Protein AF-0000000074205894 (afdb_homodimer)

Radius of gyration: 20.18 Å; Cα contacts (8 Å, |Δi|>4): 505; chains: 2; bounding box: 44×56×56 Å

Organism: NCBI:txid88382

InterPro domains:
  IPR000835 MarR-type HTH domain [PF12802] (46-106)
  IPR000835 MarR-type HTH domain [PS50995] (19-155)
  IPR000835 MarR-type HTH domain [SM00347] (40-143)
  IPR036388 Winged helix-like DNA-binding domain superfamily [G3DSA:1.10.10.10] (14-162)
  IPR036390 Winged helix DNA-binding domain superfamily [SSF46785] (14-157)
  IPR039422 Transcription regulators MarR/SlyA-like [PTHR33164] (22-157)

pLDDT: mean 95.86, std 5.68, range [46.62, 98.88]

Structure (mmCIF, N/CA/C/O backbone):
data_AF-0000000074205894-model_v1
#
loop_
_entity.id
_entity.type
_entity.pdbx_description
1 polymer 'DNA-binding MarR family transcriptional regulator'
#
loop_
_atom_site.group_PDB
_atom_site.id
_atom_site.type_symbol
_atom_site.label_atom_id
_atom_site.label_alt_id
_atom_site.label_comp_id
_atom_site.label_asym_id
_atom_site.label_entity_id
_atom_site.label_seq_id
_atom_site.pdbx_PDB_ins_code
_atom_site.Cartn_x
_atom_site.Cartn_y
_atom_site.Cartn_z
_atom_site.occupancy
_atom_site.B_iso_or_equiv
_atom_site.auth_seq_id
_atom_site.auth_comp_id
_atom_site.auth_asym_id
_atom_site.auth_atom_id
_atom_site.pdbx_PDB_model_num
ATOM 1 N N . MET A 1 1 ? -9.82 28.547 -8.195 1 47.28 1 MET A N 1
ATOM 2 C CA . MET A 1 1 ? -9.414 28.25 -6.824 1 47.28 1 MET A CA 1
ATOM 3 C C . MET A 1 1 ? -9.125 26.766 -6.652 1 47.28 1 MET A C 1
ATOM 5 O O . MET A 1 1 ? -9.766 25.922 -7.293 1 47.28 1 MET A O 1
ATOM 9 N N . GLY A 1 2 ? -7.914 26.359 -6.027 1 65.5 2 GLY A N 1
ATOM 10 C CA . GLY A 1 2 ? -7.57 24.953 -5.945 1 65.5 2 GLY A CA 1
ATOM 11 C C . GLY A 1 2 ? -8.625 24.125 -5.23 1 65.5 2 GLY A C 1
ATOM 12 O O . GLY A 1 2 ? -9.43 24.656 -4.465 1 65.5 2 GLY A O 1
ATOM 13 N N . ARG A 1 3 ? -8.945 22.984 -5.684 1 76.19 3 ARG A N 1
ATOM 14 C CA . ARG A 1 3 ? -9.961 22.109 -5.109 1 76.19 3 ARG A CA 1
ATOM 15 C C . ARG A 1 3 ? -9.773 21.953 -3.604 1 76.19 3 ARG A C 1
ATOM 17 O O . ARG A 1 3 ? -10.742 21.781 -2.867 1 76.19 3 ARG A O 1
ATOM 24 N N . TYR A 1 4 ? -8.492 22.156 -3.129 1 89.25 4 TYR A N 1
ATOM 25 C CA . TYR A 1 4 ? -8.195 21.938 -1.719 1 89.25 4 TYR A CA 1
ATOM 26 C C . TYR A 1 4 ? -7.48 23.141 -1.114 1 89.25 4 TYR A C 1
ATOM 28 O O . TYR A 1 4 ? -6.707 23.812 -1.795 1 89.25 4 TYR A O 1
ATOM 36 N N . ASP A 1 5 ? -7.844 23.438 0.146 1 88.06 5 ASP A N 1
ATOM 37 C CA . ASP A 1 5 ? -7.055 24.359 0.963 1 88.06 5 ASP A CA 1
ATOM 38 C C . ASP A 1 5 ? -5.953 23.609 1.714 1 88.06 5 ASP A C 1
ATOM 40 O O . ASP A 1 5 ? -6.203 23.031 2.773 1 88.06 5 ASP A O 1
ATOM 44 N N . VAL A 1 6 ? -4.754 23.609 1.178 1 92.56 6 VAL A N 1
ATOM 45 C CA . VAL A 1 6 ? -3.643 22.844 1.72 1 92.56 6 VAL A CA 1
ATOM 46 C C . VAL A 1 6 ? -2.863 23.688 2.721 1 92.56 6 VAL A C 1
ATOM 48 O O . VAL A 1 6 ? -2.334 24.75 2.371 1 92.56 6 VAL A O 1
ATOM 51 N N . PRO A 1 7 ? -2.828 23.25 3.945 1 91.38 7 PRO A N 1
ATOM 52 C CA . PRO A 1 7 ? -1.996 24 4.902 1 91.38 7 PRO A CA 1
ATOM 53 C C . PRO A 1 7 ? -0.528 24.047 4.484 1 91.38 7 PRO A C 1
ATOM 55 O O . PRO A 1 7 ? -0.009 23.094 3.908 1 91.38 7 PRO A O 1
ATOM 58 N N . PRO A 1 8 ? 0.134 25.141 4.797 1 89.81 8 PRO A N 1
ATOM 59 C CA . PRO A 1 8 ? 1.527 25.312 4.375 1 89.81 8 PRO A CA 1
ATOM 60 C C . PRO A 1 8 ? 2.445 24.219 4.93 1 89.81 8 PRO A C 1
ATOM 62 O O . PRO A 1 8 ? 3.461 23.891 4.312 1 89.81 8 PRO A O 1
ATOM 65 N N . GLU A 1 9 ? 2.082 23.656 6.035 1 90.94 9 GLU A N 1
ATOM 66 C CA . GLU A 1 9 ? 2.963 22.672 6.66 1 90.94 9 GLU A CA 1
ATOM 67 C C . GLU A 1 9 ? 2.783 21.297 6.035 1 90.94 9 GLU A C 1
ATOM 69 O O . GLU A 1 9 ? 3.6 20.391 6.254 1 90.94 9 GLU A O 1
ATOM 74 N N . SER A 1 10 ? 1.655 21.125 5.328 1 94.06 10 SER A N 1
ATOM 75 C CA . SER A 1 10 ? 1.413 19.844 4.656 1 94.06 10 SER A CA 1
ATOM 76 C C . SER A 1 10 ? 2.404 19.625 3.518 1 94.06 10 SER A C 1
ATOM 78 O O . SER A 1 10 ? 2.73 20.562 2.781 1 94.06 10 SER A O 1
ATOM 80 N N . PRO A 1 11 ? 2.902 18.406 3.377 1 95.88 11 PRO A N 1
ATOM 81 C CA . PRO A 1 11 ? 3.775 18.141 2.23 1 95.88 11 PRO A CA 1
ATOM 82 C C . PRO A 1 11 ? 3.082 18.375 0.892 1 95.88 11 PRO A C 1
ATOM 84 O O . PRO A 1 11 ? 3.748 18.531 -0.135 1 95.88 11 PRO A O 1
ATOM 87 N N . PHE A 1 12 ? 1.814 18.391 0.873 1 96.44 12 PHE A N 1
ATOM 88 C CA . PHE A 1 12 ? 1.052 18.625 -0.348 1 96.44 12 PHE A CA 1
ATOM 89 C C . PHE A 1 12 ? 1.251 20.047 -0.846 1 96.44 12 PHE A C 1
ATOM 91 O O . PHE A 1 12 ? 0.941 20.359 -1.999 1 96.44 12 PHE A O 1
ATOM 98 N N . ALA A 1 13 ? 1.737 20.922 0.007 1 95.62 13 ALA A N 1
ATOM 99 C CA . ALA A 1 13 ? 1.941 22.328 -0.347 1 95.62 13 ALA A CA 1
ATOM 100 C C . ALA A 1 13 ? 3.033 22.469 -1.404 1 95.62 13 ALA A C 1
ATOM 102 O O . ALA A 1 13 ? 3.148 23.516 -2.045 1 95.62 13 ALA A O 1
ATOM 103 N N . PHE A 1 14 ? 3.85 21.406 -1.615 1 96.75 14 PHE A N 1
ATOM 104 C CA . PHE A 1 14 ? 4.934 21.422 -2.592 1 96.75 14 PHE A CA 1
ATOM 105 C C . PHE A 1 14 ? 4.414 21.094 -3.984 1 96.75 14 PHE A C 1
ATOM 107 O O . PHE A 1 14 ? 5.172 21.109 -4.957 1 96.75 14 PHE A O 1
ATOM 114 N N . LEU A 1 15 ? 3.174 20.766 -4.125 1 97.25 15 LEU A N 1
ATOM 115 C CA . LEU A 1 15 ? 2.574 20.312 -5.375 1 97.25 15 LEU A CA 1
ATOM 116 C C . LEU A 1 15 ? 1.604 21.344 -5.922 1 97.25 15 LEU A C 1
ATOM 118 O O . LEU A 1 15 ? 1.054 22.156 -5.16 1 97.25 15 LEU A O 1
ATOM 122 N N . ASP A 1 16 ? 1.432 21.359 -7.266 1 96.25 16 ASP A N 1
ATOM 123 C CA . ASP A 1 16 ? 0.39 22.219 -7.816 1 96.25 16 ASP A CA 1
ATOM 124 C C . ASP A 1 16 ? -0.993 21.594 -7.629 1 96.25 16 ASP A C 1
ATOM 126 O O . ASP A 1 16 ? -1.111 20.469 -7.156 1 96.25 16 ASP A O 1
ATOM 130 N N . ASP A 1 17 ? -2.062 22.266 -7.969 1 96.31 17 ASP A N 1
ATOM 131 C CA . ASP A 1 17 ? -3.432 21.891 -7.641 1 96.31 17 ASP A CA 1
ATOM 132 C C . ASP A 1 17 ? -3.787 20.531 -8.25 1 96.31 17 ASP A C 1
ATOM 134 O O . ASP A 1 17 ? -4.359 19.672 -7.578 1 96.31 17 ASP A O 1
ATOM 138 N N . ASP A 1 18 ? -3.463 20.344 -9.531 1 97 18 ASP A N 1
ATOM 139 C CA . ASP A 1 18 ? -3.77 19.078 -10.195 1 97 18 ASP A CA 1
ATOM 140 C C . ASP A 1 18 ? -2.965 17.922 -9.594 1 97 18 ASP A C 1
ATOM 142 O O . ASP A 1 18 ? -3.475 16.812 -9.453 1 97 18 ASP A O 1
ATOM 146 N N . GLN A 1 19 ? -1.733 18.25 -9.227 1 97.81 19 GLN A N 1
ATOM 147 C CA . GLN A 1 19 ? -0.878 17.25 -8.617 1 97.81 19 GLN A CA 1
ATOM 148 C C . GLN A 1 19 ? -1.382 16.859 -7.227 1 97.81 19 GLN A C 1
ATOM 150 O O . GLN A 1 19 ? -1.358 15.695 -6.852 1 97.81 19 GLN A O 1
ATOM 155 N N . VAL A 1 20 ? -1.836 17.828 -6.465 1 97.31 20 VAL A N 1
ATOM 156 C CA . VAL A 1 20 ? -2.424 17.547 -5.156 1 97.31 20 VAL A CA 1
ATOM 157 C C . VAL A 1 20 ? -3.621 16.609 -5.312 1 97.31 20 VAL A C 1
ATOM 159 O O . VAL A 1 20 ? -3.715 15.594 -4.629 1 97.31 20 VAL A O 1
ATOM 162 N N . ARG A 1 21 ? -4.465 16.969 -6.223 1 97.31 21 ARG A N 1
ATOM 163 C CA . ARG A 1 21 ? -5.68 16.188 -6.414 1 97.31 21 ARG A CA 1
ATOM 164 C C . ARG A 1 21 ? -5.352 14.75 -6.805 1 97.31 21 ARG A C 1
ATOM 166 O O . ARG A 1 21 ? -5.914 13.805 -6.246 1 97.31 21 ARG A O 1
ATOM 173 N N . ALA A 1 22 ? -4.441 14.547 -7.707 1 97.81 22 ALA A N 1
ATOM 174 C CA . ALA A 1 22 ? -4.086 13.219 -8.211 1 97.81 22 ALA A CA 1
ATOM 175 C C . ALA A 1 22 ? -3.381 12.398 -7.133 1 97.81 22 ALA A C 1
ATOM 177 O O . ALA A 1 22 ? -3.746 11.25 -6.883 1 97.81 22 ALA A O 1
ATOM 178 N N . TRP A 1 23 ? -2.369 13.008 -6.527 1 98.31 23 TRP A N 1
ATOM 179 C CA . TRP A 1 23 ? -1.579 12.289 -5.527 1 98.31 23 TRP A CA 1
ATOM 180 C C . TRP A 1 23 ? -2.422 11.961 -4.301 1 98.31 23 TRP A C 1
ATOM 182 O O . TRP A 1 23 ? -2.338 10.852 -3.762 1 98.31 23 TRP A O 1
ATOM 192 N N . TYR A 1 24 ? -3.234 12.906 -3.875 1 97.56 24 TYR A N 1
ATOM 193 C CA . TYR A 1 24 ? -4.094 12.688 -2.717 1 97.56 24 TYR A CA 1
ATOM 194 C C . TYR A 1 24 ? -5.117 11.594 -2.998 1 97.56 24 TYR A C 1
ATOM 196 O O . TYR A 1 24 ? -5.328 10.703 -2.166 1 97.56 24 TYR A O 1
ATOM 204 N N . ALA A 1 25 ? -5.758 11.633 -4.156 1 97.69 25 ALA A N 1
ATOM 205 C CA . ALA A 1 25 ? -6.723 10.602 -4.531 1 97.69 25 ALA A CA 1
ATOM 206 C C . ALA A 1 25 ? -6.059 9.227 -4.59 1 97.69 25 ALA A C 1
ATOM 208 O O . ALA A 1 25 ? -6.617 8.242 -4.102 1 97.69 25 ALA A O 1
ATOM 209 N N . PHE A 1 26 ? -4.883 9.172 -5.176 1 98.44 26 PHE A N 1
ATOM 210 C CA . PHE A 1 26 ? -4.148 7.914 -5.246 1 98.44 26 PHE A CA 1
ATOM 211 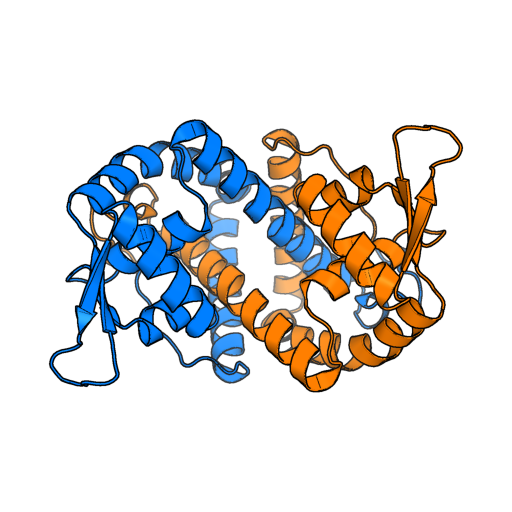C C . PHE A 1 26 ? -3.842 7.387 -3.848 1 98.44 26 PHE A C 1
ATOM 213 O O . PHE A 1 26 ? -4.051 6.207 -3.564 1 98.44 26 PHE A O 1
ATOM 220 N N . MET A 1 27 ? -3.336 8.227 -2.971 1 97.81 27 MET A N 1
ATOM 221 C CA . MET A 1 27 ? -2.92 7.809 -1.635 1 97.81 27 MET A CA 1
ATOM 222 C C . MET A 1 27 ? -4.117 7.34 -0.813 1 97.81 27 MET A C 1
ATOM 224 O O . MET A 1 27 ? -4.02 6.371 -0.06 1 97.81 27 MET A O 1
ATOM 228 N N . LYS A 1 28 ? -5.242 8.062 -0.951 1 97.38 28 LYS A N 1
ATOM 229 C CA . LYS A 1 28 ? -6.453 7.625 -0.263 1 97.38 28 LYS A CA 1
ATOM 230 C C . LYS A 1 28 ? -6.832 6.203 -0.67 1 97.38 28 LYS A C 1
ATOM 232 O O . LYS A 1 28 ? -7.086 5.355 0.186 1 97.38 28 LYS A O 1
ATOM 237 N N . VAL A 1 29 ? -6.855 5.91 -1.942 1 98.31 29 VAL A N 1
ATOM 238 C CA . VAL A 1 29 ? -7.18 4.574 -2.441 1 98.31 29 VAL A CA 1
ATOM 239 C C . VAL A 1 29 ? -6.105 3.584 -2.004 1 98.31 29 VAL A C 1
ATOM 241 O O . VAL A 1 29 ? -6.414 2.49 -1.527 1 98.31 29 VAL A O 1
ATOM 244 N N . HIS A 1 30 ? -4.84 3.992 -2.205 1 97.75 30 HIS A N 1
ATOM 245 C CA . HIS A 1 30 ? -3.686 3.166 -1.876 1 97.75 30 HIS A CA 1
ATOM 246 C C . HIS A 1 30 ? -3.756 2.668 -0.436 1 97.75 30 HIS A C 1
ATOM 248 O O . HIS A 1 30 ? -3.605 1.472 -0.179 1 97.75 30 HIS A O 1
ATOM 254 N N . LEU A 1 31 ? -4.047 3.477 0.507 1 97.56 31 LEU A N 1
ATOM 255 C CA . LEU A 1 31 ? -4.07 3.15 1.928 1 97.56 31 LEU A CA 1
ATOM 256 C C . LEU A 1 31 ? -5.324 2.361 2.283 1 97.56 31 LEU A C 1
ATOM 258 O O . LEU A 1 31 ? -5.238 1.289 2.889 1 97.56 31 LEU A O 1
ATOM 262 N N . ARG A 1 32 ? -6.441 2.809 1.875 1 97.94 32 ARG A N 1
ATOM 263 C CA . ARG A 1 32 ? -7.695 2.172 2.266 1 97.94 32 ARG A CA 1
ATOM 264 C C . ARG A 1 32 ? -7.852 0.813 1.593 1 97.94 32 ARG A C 1
ATOM 266 O O . ARG A 1 32 ? -8.398 -0.12 2.186 1 97.94 32 ARG A O 1
ATOM 273 N N . LEU A 1 33 ? -7.48 0.703 0.32 1 98.56 33 LEU A N 1
ATOM 274 C CA . LEU A 1 33 ? -7.629 -0.54 -0.429 1 98.56 33 LEU A CA 1
ATOM 275 C C . LEU A 1 33 ? -6.879 -1.68 0.255 1 98.56 33 LEU A C 1
ATOM 277 O O . LEU A 1 33 ? -7.395 -2.797 0.35 1 98.56 33 LEU A O 1
ATOM 281 N N . ARG A 1 34 ? -5.652 -1.433 0.689 1 98 34 ARG A N 1
ATOM 282 C CA . ARG A 1 34 ? -4.879 -2.465 1.373 1 98 34 ARG A CA 1
ATOM 283 C C . ARG A 1 34 ? -5.609 -2.957 2.619 1 98 34 ARG A C 1
ATOM 285 O O . ARG A 1 34 ? -5.656 -4.16 2.883 1 98 34 ARG A O 1
ATOM 292 N N . TYR A 1 35 ? -6.105 -2.035 3.375 1 98.38 35 TYR A N 1
ATOM 293 C CA . TYR A 1 35 ? -6.855 -2.383 4.578 1 98.38 35 TYR A CA 1
ATOM 294 C C . TYR A 1 35 ? -8.047 -3.266 4.242 1 98.38 35 TYR A C 1
ATOM 296 O O . TYR A 1 35 ? -8.242 -4.324 4.848 1 98.38 35 TYR A O 1
ATOM 304 N N . GLU A 1 36 ? -8.859 -2.82 3.301 1 98.69 36 GLU A N 1
ATOM 305 C CA . GLU A 1 36 ? -10.102 -3.51 2.973 1 98.69 36 GLU A CA 1
ATOM 306 C C . GLU A 1 36 ? -9.828 -4.879 2.357 1 98.69 36 GLU A C 1
ATOM 308 O O . GLU A 1 36 ? -10.562 -5.84 2.619 1 98.69 36 GLU A O 1
ATOM 313 N N . MET A 1 37 ? -8.805 -4.988 1.523 1 98.62 37 MET A N 1
ATOM 314 C CA . MET A 1 37 ? -8.422 -6.281 0.967 1 98.62 37 MET A CA 1
ATOM 315 C C . MET A 1 37 ? -7.996 -7.246 2.07 1 98.62 37 MET A C 1
ATOM 317 O O . MET A 1 37 ? -8.406 -8.406 2.076 1 98.62 37 MET A O 1
ATOM 321 N N . ASN A 1 38 ? -7.148 -6.742 2.977 1 98.56 38 ASN A N 1
ATOM 322 C CA . ASN A 1 38 ? -6.715 -7.59 4.082 1 98.56 38 ASN A CA 1
ATOM 323 C C . ASN A 1 38 ? -7.898 -8.055 4.926 1 98.56 38 ASN A C 1
ATOM 325 O O . ASN A 1 38 ? -7.977 -9.234 5.293 1 98.56 38 ASN A O 1
ATOM 329 N N . HIS A 1 39 ? -8.75 -7.148 5.242 1 98.06 39 HIS A N 1
ATOM 330 C CA . HIS A 1 39 ? -9.938 -7.469 6.035 1 98.06 39 HIS A CA 1
ATOM 331 C C . HIS A 1 39 ? -10.781 -8.539 5.352 1 98.06 39 HIS A C 1
ATOM 333 O O . HIS A 1 39 ? -11.211 -9.5 5.996 1 98.06 39 HIS A O 1
ATOM 339 N N . GLN A 1 40 ? -11.055 -8.383 4.09 1 98.44 40 GLN A N 1
ATOM 340 C CA . GLN A 1 40 ? -11.867 -9.328 3.318 1 98.44 40 GLN A CA 1
ATOM 341 C C . GLN A 1 40 ? -11.219 -10.711 3.289 1 98.44 40 GLN A C 1
ATOM 343 O O . GLN A 1 40 ? -11.898 -11.719 3.479 1 98.44 40 GLN A O 1
ATOM 348 N N . LEU A 1 41 ? -9.906 -10.82 3.023 1 98.62 41 LEU A N 1
ATOM 349 C CA . LEU A 1 41 ? -9.188 -12.094 2.934 1 98.62 41 LEU A CA 1
ATOM 350 C C . LEU A 1 41 ? -9.195 -12.812 4.277 1 98.62 41 LEU A C 1
ATOM 352 O O . LEU A 1 41 ? -9.391 -14.031 4.332 1 98.62 41 LEU A O 1
ATOM 356 N N . GLN A 1 42 ? -8.984 -12.023 5.328 1 97.81 42 GLN A N 1
ATOM 357 C CA . GLN A 1 42 ? -9.008 -12.625 6.66 1 97.81 42 GLN A CA 1
ATOM 358 C C . GLN A 1 42 ? -10.391 -13.164 7.004 1 97.81 42 GLN A C 1
ATOM 360 O O . GLN A 1 42 ? -10.523 -14.281 7.512 1 97.81 42 GLN A O 1
ATOM 365 N N . ALA A 1 43 ? -11.391 -12.414 6.695 1 97.19 43 ALA A N 1
ATOM 366 C CA . ALA A 1 43 ? -12.766 -12.773 7.031 1 97.19 43 ALA A CA 1
ATOM 367 C C . ALA A 1 43 ? -13.227 -13.984 6.223 1 97.19 43 ALA A C 1
ATOM 369 O O . ALA A 1 43 ? -13.867 -14.891 6.754 1 97.19 43 ALA A O 1
ATOM 370 N N . ASP A 1 44 ? -12.836 -14.07 4.984 1 96.94 44 ASP A N 1
ATOM 371 C CA . ASP A 1 44 ? -13.438 -15.031 4.062 1 96.94 44 ASP A CA 1
ATOM 372 C C . ASP A 1 44 ? -12.578 -16.281 3.93 1 96.94 44 ASP A C 1
ATOM 374 O O . ASP A 1 44 ? -13.086 -17.359 3.607 1 96.94 44 ASP A O 1
ATOM 378 N N . ALA A 1 45 ? -11.219 -16.156 4.168 1 97.31 45 ALA A N 1
ATOM 379 C CA . ALA A 1 45 ? -10.352 -17.281 3.838 1 97.31 45 ALA A CA 1
ATOM 380 C C . ALA A 1 45 ? -9.289 -17.5 4.914 1 97.31 45 ALA A C 1
ATOM 382 O O . ALA A 1 45 ? -8.43 -18.375 4.781 1 97.31 45 ALA A O 1
ATOM 383 N N . ASP A 1 46 ? -9.32 -16.688 5.945 1 96.94 46 ASP A N 1
ATOM 384 C CA . ASP A 1 46 ? -8.375 -16.766 7.059 1 96.94 46 ASP A CA 1
ATOM 385 C C . ASP A 1 46 ? -6.934 -16.719 6.559 1 96.94 46 ASP A C 1
ATOM 387 O O . ASP A 1 46 ? -6.117 -17.562 6.934 1 96.94 46 ASP A O 1
ATOM 391 N N . VAL A 1 47 ? -6.59 -15.805 5.66 1 98.12 47 VAL A N 1
ATOM 392 C CA . VAL A 1 47 ? -5.246 -15.555 5.156 1 98.12 47 VAL A CA 1
ATOM 393 C C . VAL A 1 47 ? -4.977 -14.055 5.129 1 98.12 47 VAL A C 1
ATOM 395 O O . VAL A 1 47 ? -5.871 -13.266 4.816 1 98.12 47 VAL A O 1
ATOM 398 N N . SER A 1 48 ? -3.809 -13.625 5.512 1 98.19 48 SER A N 1
ATOM 399 C CA . SER A 1 48 ? -3.441 -12.219 5.441 1 98.19 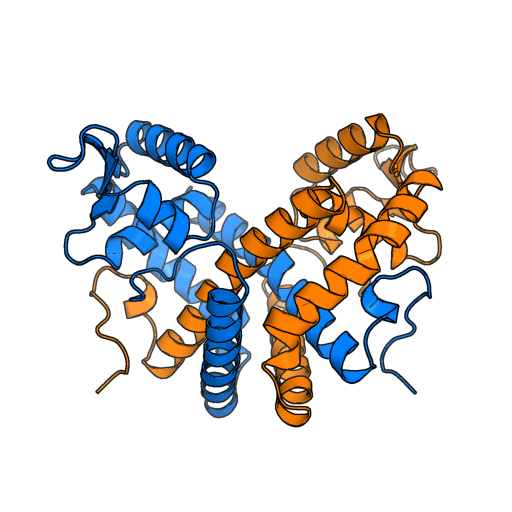48 SER A CA 1
ATOM 400 C C . SER A 1 48 ? -3.16 -11.789 4.004 1 98.19 48 SER A C 1
ATOM 402 O O . SER A 1 48 ? -2.783 -12.617 3.17 1 98.19 48 SER A O 1
ATOM 404 N N . LEU A 1 49 ? -3.346 -10.555 3.764 1 98.31 49 LEU A N 1
ATOM 405 C CA . LEU A 1 49 ? -3.002 -10.016 2.451 1 98.31 49 LEU A CA 1
ATOM 406 C C . LEU A 1 49 ? -1.528 -10.25 2.137 1 98.31 49 LEU A C 1
ATOM 408 O O . LEU A 1 49 ? -1.174 -10.547 0.993 1 98.31 49 LEU A O 1
ATOM 412 N N . ALA A 1 50 ? -0.647 -10.102 3.121 1 98.06 50 ALA A N 1
ATOM 413 C CA . ALA A 1 50 ? 0.786 -10.305 2.93 1 98.06 50 ALA A CA 1
ATOM 414 C C . ALA A 1 50 ? 1.081 -11.727 2.477 1 98.06 50 ALA A C 1
ATOM 416 O O . ALA A 1 50 ? 1.867 -11.945 1.551 1 98.06 50 ALA A O 1
ATOM 417 N N . ASP A 1 51 ? 0.487 -12.695 3.143 1 98.5 51 ASP A N 1
ATOM 418 C CA . ASP A 1 51 ? 0.675 -14.086 2.748 1 98.5 51 ASP A CA 1
ATOM 419 C C . ASP A 1 51 ? 0.069 -14.359 1.373 1 98.5 51 ASP A C 1
ATOM 421 O O . ASP A 1 51 ? 0.657 -15.07 0.558 1 98.5 51 ASP A O 1
ATOM 425 N N . TYR A 1 52 ? -1.104 -13.812 1.151 1 98.44 52 TYR A N 1
ATOM 426 C CA . TYR A 1 52 ? -1.762 -13.953 -0.142 1 98.44 52 TYR A CA 1
ATOM 427 C C . TYR A 1 52 ? -0.879 -13.422 -1.265 1 98.44 52 TYR A C 1
ATOM 429 O O . TYR A 1 52 ? -0.743 -14.062 -2.311 1 98.44 52 TYR A O 1
ATOM 437 N N . ASP A 1 53 ? -0.261 -12.219 -1.086 1 97.94 53 ASP A N 1
ATOM 438 C CA . ASP A 1 53 ? 0.627 -11.625 -2.082 1 97.94 53 ASP A CA 1
ATOM 439 C C . ASP A 1 53 ? 1.762 -12.586 -2.441 1 97.94 53 ASP A C 1
ATOM 441 O O . ASP A 1 53 ? 2.156 -12.68 -3.605 1 97.94 53 ASP A O 1
ATOM 445 N N . VAL A 1 54 ? 2.291 -13.273 -1.484 1 98.25 54 VAL A N 1
ATOM 446 C CA . VAL A 1 54 ? 3.365 -14.234 -1.703 1 98.25 54 VAL A CA 1
ATOM 447 C C . VAL A 1 54 ? 2.857 -15.391 -2.564 1 98.25 54 VAL A C 1
ATOM 449 O O . VAL A 1 54 ? 3.498 -15.766 -3.549 1 98.25 54 VAL A O 1
ATOM 452 N N . LEU A 1 55 ? 1.713 -15.969 -2.189 1 98.19 55 LEU A N 1
ATOM 453 C CA . LEU A 1 55 ? 1.153 -17.094 -2.922 1 98.19 55 LEU A CA 1
ATOM 454 C C . LEU A 1 55 ? 0.872 -16.719 -4.371 1 98.19 55 LEU A C 1
ATOM 456 O O . LEU A 1 55 ? 1.19 -17.484 -5.289 1 98.19 55 LEU A O 1
ATOM 460 N N . VAL A 1 56 ? 0.312 -15.562 -4.582 1 97.25 56 VAL A N 1
ATOM 461 C CA . VAL A 1 56 ? -0.003 -15.086 -5.926 1 97.25 56 VAL A CA 1
ATOM 462 C C . VAL A 1 56 ? 1.283 -14.938 -6.734 1 97.25 56 VAL A C 1
ATOM 464 O O . VAL A 1 56 ? 1.344 -15.352 -7.895 1 97.25 56 VAL A O 1
ATOM 467 N N . ALA A 1 57 ? 2.285 -14.32 -6.129 1 96.69 57 ALA A N 1
ATOM 468 C CA . ALA A 1 57 ? 3.561 -14.141 -6.816 1 96.69 57 ALA A CA 1
ATOM 469 C C . ALA A 1 57 ? 4.121 -15.484 -7.281 1 96.69 57 ALA A C 1
ATOM 471 O O . ALA A 1 57 ? 4.629 -15.594 -8.398 1 96.69 57 ALA A O 1
ATOM 472 N N . LEU A 1 58 ? 4.004 -16.469 -6.469 1 97.19 58 LEU A N 1
ATOM 473 C CA . LEU A 1 58 ? 4.574 -17.781 -6.777 1 97.19 58 LEU A CA 1
ATOM 474 C C . LEU A 1 58 ? 3.812 -18.453 -7.918 1 97.19 58 LEU A C 1
ATOM 476 O O . LEU A 1 58 ? 4.395 -19.203 -8.703 1 97.19 58 LEU A O 1
ATOM 480 N N . THR A 1 59 ? 2.52 -18.203 -8.039 1 94.25 59 THR A N 1
ATOM 481 C CA . THR A 1 59 ? 1.744 -18.781 -9.133 1 94.25 59 THR A CA 1
ATOM 482 C C . THR A 1 59 ? 2.189 -18.203 -10.477 1 94.25 59 THR A C 1
ATOM 484 O O . THR A 1 59 ? 1.923 -18.781 -11.523 1 94.25 59 THR A O 1
ATOM 487 N N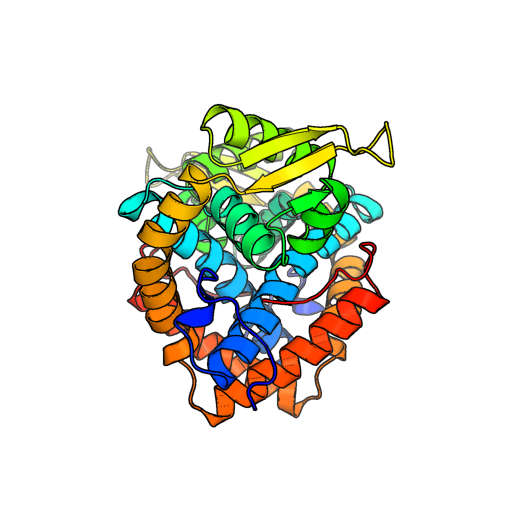 . SER A 1 60 ? 2.736 -17.047 -10.445 1 86.69 60 SER A N 1
ATOM 488 C CA . SER A 1 60 ? 3.115 -16.344 -11.672 1 86.69 60 SER A CA 1
ATOM 489 C C . SER A 1 60 ? 4.379 -16.953 -12.273 1 86.69 60 SER A C 1
ATOM 491 O O . SER A 1 60 ? 4.699 -16.703 -13.438 1 86.69 60 SER A O 1
ATOM 493 N N . ASP A 1 61 ? 5.07 -17.641 -11.414 1 86.56 61 ASP A N 1
ATOM 494 C CA . ASP A 1 61 ? 6.25 -18.328 -11.914 1 86.56 61 ASP A CA 1
ATOM 495 C C . ASP A 1 61 ? 5.887 -19.703 -12.461 1 86.56 61 ASP A C 1
ATOM 497 O O . ASP A 1 61 ? 5.043 -20.406 -11.883 1 86.56 61 ASP A O 1
ATOM 501 N N . GLN A 1 62 ? 6.445 -20.078 -13.539 1 79.81 62 GLN A N 1
ATOM 502 C CA . GLN A 1 62 ? 6.109 -21.328 -14.219 1 79.81 62 GLN A CA 1
ATOM 503 C C . GLN A 1 62 ? 6.254 -22.516 -13.289 1 79.81 62 GLN A C 1
ATOM 505 O O . GLN A 1 62 ? 5.453 -23.453 -13.344 1 79.81 62 GLN A O 1
ATOM 510 N N . ASP A 1 63 ? 7.16 -22.609 -12.406 1 86.81 63 ASP A N 1
ATOM 511 C CA . ASP A 1 63 ? 7.398 -23.766 -11.531 1 86.81 63 ASP A CA 1
ATOM 512 C C . ASP A 1 63 ? 6.887 -23.484 -10.117 1 86.81 63 ASP A C 1
ATOM 514 O O . ASP A 1 63 ? 7.121 -24.281 -9.203 1 86.81 63 ASP A O 1
ATOM 518 N N . GLY A 1 64 ? 6.191 -22.359 -9.953 1 94 64 GLY A N 1
ATOM 519 C CA . GLY A 1 64 ? 5.73 -22 -8.625 1 94 64 GLY A CA 1
ATOM 520 C C . GLY A 1 64 ? 6.859 -21.828 -7.625 1 94 64 GLY A C 1
ATOM 521 O O . GLY A 1 64 ? 6.695 -22.109 -6.438 1 94 64 GLY A O 1
ATOM 522 N N . ARG A 1 65 ? 8 -21.438 -8.102 1 95.88 65 ARG A N 1
ATOM 523 C CA . ARG A 1 65 ? 9.203 -21.359 -7.281 1 95.88 65 ARG A CA 1
ATOM 524 C C . ARG A 1 65 ? 9.953 -20.062 -7.531 1 95.88 65 ARG A C 1
ATOM 526 O O . ARG A 1 65 ? 10.078 -19.625 -8.68 1 95.88 65 ARG A O 1
ATOM 533 N N . MET A 1 66 ? 10.391 -19.375 -6.477 1 96.5 66 MET A N 1
ATOM 534 C CA . MET A 1 66 ? 11.242 -18.203 -6.531 1 96.5 66 MET A CA 1
ATOM 535 C C . MET A 1 66 ? 12.258 -18.203 -5.391 1 96.5 66 MET A C 1
ATOM 537 O O . MET A 1 66 ? 11.984 -18.75 -4.32 1 96.5 66 MET A O 1
ATOM 541 N N . THR A 1 67 ? 13.43 -17.594 -5.672 1 96.81 67 THR A N 1
ATOM 542 C CA . THR A 1 67 ? 14.305 -17.328 -4.535 1 96.81 67 THR A CA 1
ATOM 543 C C . THR A 1 67 ? 13.68 -16.312 -3.592 1 96.81 67 THR A C 1
ATOM 545 O O . THR A 1 67 ? 12.812 -15.531 -3.998 1 96.81 67 THR A O 1
ATOM 548 N N . VAL A 1 68 ? 14.109 -16.328 -2.332 1 98.06 68 VAL A N 1
ATOM 549 C CA . VAL A 1 68 ? 13.648 -15.336 -1.369 1 98.06 68 VAL A CA 1
ATOM 550 C C . VAL A 1 68 ? 13.906 -13.93 -1.912 1 98.06 68 VAL A C 1
ATOM 552 O O . VAL A 1 68 ? 13.055 -13.047 -1.808 1 98.06 68 VAL A O 1
ATOM 555 N N . SER A 1 69 ? 15.023 -13.734 -2.564 1 97.38 69 SER A N 1
ATOM 556 C CA . SER A 1 69 ? 15.391 -12.43 -3.109 1 97.38 69 SER A CA 1
ATOM 557 C C . SER A 1 69 ? 14.461 -12.023 -4.25 1 97.38 69 SER A C 1
ATOM 559 O O . SER A 1 69 ? 13.992 -10.891 -4.301 1 97.38 69 SER A O 1
ATOM 561 N N . ASP A 1 70 ? 14.203 -12.945 -5.168 1 96.38 70 ASP A N 1
ATOM 562 C CA . ASP A 1 70 ? 13.305 -12.656 -6.285 1 96.38 70 ASP A CA 1
ATOM 563 C C . ASP A 1 70 ? 11.891 -12.375 -5.789 1 96.38 70 ASP A C 1
ATOM 565 O O . ASP A 1 70 ? 11.203 -11.5 -6.324 1 96.38 70 ASP A O 1
ATOM 569 N N . LEU A 1 71 ? 11.492 -13.148 -4.852 1 97.56 71 LEU A N 1
ATOM 570 C CA . LEU A 1 71 ? 10.164 -12.977 -4.27 1 97.56 71 LEU A CA 1
ATOM 571 C C . LEU A 1 71 ? 10.047 -11.617 -3.586 1 97.56 71 LEU A C 1
ATOM 573 O O . LEU A 1 71 ? 9.047 -10.914 -3.756 1 97.56 71 LEU A O 1
ATOM 577 N N . ALA A 1 72 ? 11.055 -11.25 -2.809 1 98.25 72 ALA A N 1
ATOM 578 C CA . ALA A 1 72 ? 11.094 -9.953 -2.145 1 98.25 72 ALA A CA 1
ATOM 579 C C . ALA A 1 72 ? 11 -8.812 -3.158 1 98.25 72 ALA A C 1
ATOM 581 O O . ALA A 1 72 ? 10.227 -7.871 -2.973 1 98.25 72 ALA A O 1
ATOM 582 N N . THR A 1 73 ? 11.734 -8.922 -4.238 1 97.5 73 THR A N 1
ATOM 583 C CA . THR A 1 73 ? 11.711 -7.93 -5.301 1 97.5 73 THR A CA 1
ATOM 584 C C . THR A 1 73 ? 10.328 -7.863 -5.945 1 97.5 73 THR A C 1
ATOM 586 O O . THR A 1 73 ? 9.805 -6.773 -6.199 1 97.5 73 THR A O 1
ATOM 589 N N . ARG A 1 74 ? 9.734 -8.992 -6.164 1 96.5 74 ARG A N 1
ATOM 590 C CA . ARG A 1 74 ? 8.438 -9.102 -6.824 1 96.5 74 ARG A CA 1
ATOM 591 C C . ARG A 1 74 ? 7.344 -8.445 -5.992 1 96.5 74 ARG A C 1
ATOM 593 O O . ARG A 1 74 ? 6.461 -7.773 -6.535 1 96.5 74 ARG A O 1
ATOM 600 N N . ILE A 1 75 ? 7.387 -8.57 -4.676 1 97.12 75 ILE A N 1
ATOM 601 C CA . ILE A 1 75 ? 6.285 -8.07 -3.855 1 97.12 75 ILE A CA 1
ATOM 602 C C . ILE A 1 75 ? 6.695 -6.762 -3.182 1 97.12 75 ILE A C 1
ATOM 604 O O . ILE A 1 75 ? 5.992 -6.262 -2.303 1 97.12 75 ILE A O 1
ATOM 608 N N . GLY A 1 76 ? 7.855 -6.203 -3.553 1 97.12 76 GLY A N 1
ATOM 609 C CA . GLY A 1 76 ? 8.289 -4.926 -3.006 1 97.12 76 GLY A CA 1
ATOM 610 C C . GLY A 1 76 ? 8.453 -4.949 -1.498 1 97.12 76 GLY A C 1
ATOM 611 O O . GLY A 1 76 ? 7.84 -4.148 -0.791 1 97.12 76 GLY A O 1
ATOM 612 N N . ALA A 1 77 ? 9.359 -5.789 -1.013 1 97.88 77 ALA A N 1
ATOM 613 C CA . ALA A 1 77 ? 9.57 -5.938 0.424 1 97.88 77 ALA A CA 1
ATOM 614 C C . ALA A 1 77 ? 11.047 -6.184 0.733 1 97.88 77 ALA A C 1
ATOM 616 O O . ALA A 1 77 ? 11.812 -6.578 -0.148 1 97.88 77 ALA A O 1
ATOM 617 N N . GLU A 1 78 ? 11.414 -5.918 1.952 1 97.5 78 GLU A N 1
ATOM 618 C CA . GLU A 1 78 ? 12.766 -6.234 2.395 1 97.5 78 GLU A CA 1
ATOM 619 C C . GLU A 1 78 ? 12.992 -7.742 2.451 1 97.5 78 GLU A C 1
ATOM 621 O O . GLU A 1 78 ? 12.125 -8.484 2.912 1 97.5 78 GLU A O 1
ATOM 626 N N . ARG A 1 79 ? 14.172 -8.156 2.043 1 97.25 79 ARG A N 1
ATOM 627 C CA . ARG A 1 79 ? 14.508 -9.578 1.982 1 97.25 79 ARG A CA 1
ATOM 628 C C . ARG A 1 79 ? 14.367 -10.227 3.354 1 97.25 79 ARG A C 1
ATOM 630 O O . ARG A 1 79 ? 13.875 -11.352 3.463 1 97.25 79 ARG A O 1
ATOM 637 N N . SER A 1 80 ? 14.859 -9.594 4.395 1 97.81 80 SER A N 1
ATOM 638 C CA . SER A 1 80 ? 14.797 -10.156 5.742 1 97.81 80 SER A CA 1
ATOM 639 C C . SER A 1 80 ? 13.352 -10.391 6.176 1 97.81 80 SER A C 1
ATOM 64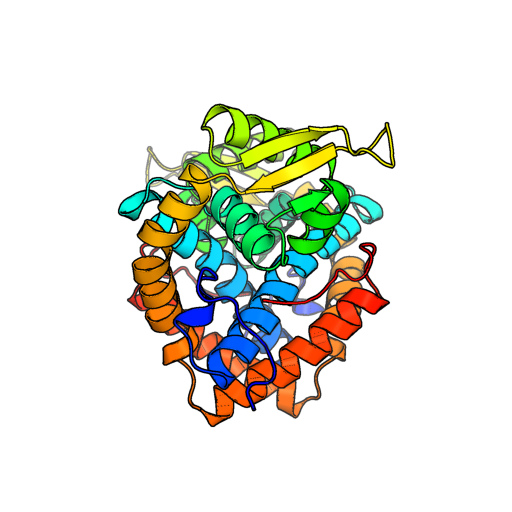1 O O . SER A 1 80 ? 13.031 -11.406 6.789 1 97.81 80 SER A O 1
ATOM 643 N N . ARG A 1 81 ? 12.445 -9.406 5.859 1 97.5 81 ARG A N 1
ATOM 644 C CA . ARG A 1 81 ? 11.023 -9.531 6.172 1 97.5 81 ARG A CA 1
ATOM 645 C C . ARG A 1 81 ? 10.406 -10.719 5.445 1 97.5 81 ARG A C 1
ATOM 647 O O . ARG A 1 81 ? 9.648 -11.492 6.043 1 97.5 81 ARG A O 1
ATOM 654 N N . VAL A 1 82 ? 10.734 -10.883 4.176 1 98.56 82 VAL A N 1
ATOM 655 C CA . VAL A 1 82 ? 10.188 -11.969 3.377 1 98.56 82 VAL A CA 1
ATOM 656 C C . VAL A 1 82 ? 10.719 -13.305 3.893 1 98.56 82 VAL A C 1
ATOM 658 O O . VAL A 1 82 ? 9.977 -14.289 3.965 1 98.56 82 VAL A O 1
ATOM 661 N N . SER A 1 83 ? 11.977 -13.312 4.223 1 98.5 83 SER A N 1
ATOM 662 C CA . SER A 1 83 ? 12.562 -14.531 4.777 1 98.5 83 SER A CA 1
ATOM 663 C C . SER A 1 83 ? 11.789 -15.016 5.996 1 98.5 83 SER A C 1
ATOM 665 O O . SER A 1 83 ? 11.422 -16.188 6.086 1 98.5 83 SER A O 1
ATOM 667 N N . HIS A 1 84 ? 11.508 -14.133 6.879 1 98.56 84 HIS A N 1
ATOM 668 C CA . HIS A 1 84 ? 10.75 -14.484 8.07 1 98.56 84 HIS A CA 1
ATOM 669 C C . HIS A 1 84 ? 9.32 -14.875 7.723 1 98.56 84 HIS A C 1
ATOM 671 O O . HIS A 1 84 ? 8.773 -15.82 8.289 1 98.56 84 HIS A O 1
ATOM 677 N N . GLN A 1 85 ? 8.742 -14.172 6.855 1 98.69 85 GLN A N 1
ATOM 678 C CA . GLN A 1 85 ? 7.363 -14.422 6.438 1 98.69 85 GLN A CA 1
ATOM 679 C C . GLN A 1 85 ? 7.215 -15.805 5.824 1 98.69 85 GLN A C 1
ATOM 681 O O . GLN A 1 85 ? 6.289 -16.547 6.168 1 98.69 85 GLN A O 1
ATOM 686 N N . VAL A 1 86 ? 8.117 -16.188 4.926 1 98.81 86 VAL A N 1
ATOM 687 C CA . VAL A 1 86 ? 7.965 -17.453 4.223 1 98.81 86 VAL A CA 1
ATOM 688 C C . VAL A 1 86 ? 8.258 -18.609 5.176 1 98.81 86 VAL A C 1
ATOM 690 O O . VAL A 1 86 ? 7.688 -19.703 5.039 1 98.81 86 VAL A O 1
ATOM 693 N N . LEU A 1 87 ? 9.141 -18.438 6.156 1 98.69 87 LEU A N 1
ATOM 694 C CA . LEU A 1 87 ? 9.344 -19.469 7.168 1 98.69 87 LEU A CA 1
ATOM 695 C C . LEU A 1 87 ? 8.078 -19.688 7.988 1 98.69 87 LEU A C 1
ATOM 697 O O . LEU A 1 87 ? 7.715 -20.828 8.281 1 98.69 87 LEU A O 1
ATOM 701 N N . ARG A 1 88 ? 7.41 -18.594 8.344 1 98.69 88 ARG A N 1
ATOM 702 C CA . ARG A 1 88 ? 6.133 -18.703 9.039 1 98.69 88 ARG A CA 1
ATOM 703 C C . ARG A 1 88 ? 5.094 -19.422 8.18 1 98.69 88 ARG A C 1
ATOM 705 O O . ARG A 1 88 ? 4.34 -20.25 8.672 1 98.69 88 ARG A O 1
ATOM 712 N N . MET A 1 89 ? 5.062 -19.094 6.926 1 98.75 89 MET A N 1
ATOM 713 C CA . MET A 1 89 ? 4.129 -19.719 5.996 1 98.75 89 MET A CA 1
ATOM 714 C C . MET A 1 89 ? 4.43 -21.203 5.832 1 98.75 89 MET A C 1
ATOM 716 O O . MET A 1 89 ? 3.516 -22.016 5.656 1 98.75 89 MET A O 1
ATOM 720 N N . ALA A 1 90 ? 5.719 -21.5 5.797 1 98.81 90 ALA A N 1
ATOM 721 C CA . ALA A 1 90 ? 6.121 -22.906 5.719 1 98.81 90 ALA A CA 1
ATOM 722 C C . ALA A 1 90 ? 5.605 -23.688 6.922 1 98.81 90 ALA A C 1
ATOM 724 O O . ALA A 1 90 ? 5.227 -24.859 6.793 1 98.81 90 ALA A O 1
ATOM 725 N N . GLY A 1 91 ? 5.637 -23.078 8.062 1 98.62 91 GLY A N 1
ATOM 726 C CA . GLY A 1 91 ? 5.082 -23.688 9.266 1 98.62 91 GLY A CA 1
ATOM 727 C C . GLY A 1 91 ? 3.613 -24.047 9.125 1 98.62 91 GLY A C 1
ATOM 728 O O . GLY A 1 91 ? 3.121 -24.938 9.812 1 98.62 91 GLY A O 1
ATOM 729 N N . ARG A 1 92 ? 2.895 -23.375 8.234 1 98.19 92 ARG A N 1
ATOM 730 C CA . ARG A 1 92 ? 1.486 -23.641 7.953 1 98.19 92 ARG A CA 1
ATOM 731 C C . ARG A 1 92 ? 1.325 -24.484 6.691 1 98.19 92 ARG A C 1
ATOM 733 O O . ARG A 1 92 ? 0.212 -24.656 6.191 1 98.19 92 ARG A O 1
ATOM 740 N N . ASN A 1 93 ? 2.416 -24.891 6.137 1 98.56 93 ASN A N 1
ATOM 741 C CA . ASN A 1 93 ? 2.506 -25.766 4.977 1 98.56 93 ASN A CA 1
ATOM 742 C C . ASN A 1 93 ? 1.988 -25.078 3.715 1 98.56 93 ASN A C 1
ATOM 744 O O . ASN A 1 93 ? 1.48 -25.734 2.807 1 98.56 93 ASN A O 1
ATOM 748 N N . LEU A 1 94 ? 1.989 -23.812 3.613 1 98.69 94 LEU A N 1
ATOM 749 C CA . LEU A 1 94 ? 1.524 -23.062 2.449 1 98.69 94 LEU A CA 1
ATOM 750 C C . LEU A 1 94 ? 2.623 -22.953 1.395 1 98.69 94 LEU A C 1
ATOM 752 O O . LEU A 1 94 ? 2.334 -22.812 0.204 1 98.69 94 LEU A O 1
ATOM 756 N N . VAL A 1 95 ? 3.836 -22.984 1.862 1 98.88 95 VAL A N 1
ATOM 757 C CA . VAL A 1 95 ? 5.012 -22.984 0.998 1 98.88 95 VAL A CA 1
ATOM 758 C C . VAL A 1 95 ? 6.062 -23.938 1.563 1 98.88 95 VAL A C 1
ATOM 760 O O . VAL A 1 95 ? 5.961 -24.375 2.713 1 98.88 95 VAL A O 1
ATOM 763 N N . GLU A 1 96 ? 6.961 -24.266 0.754 1 98.69 96 GLU A N 1
ATOM 764 C CA . GLU A 1 96 ? 8.172 -24.969 1.158 1 98.69 96 GLU A CA 1
ATOM 765 C C . GLU A 1 96 ? 9.414 -24.109 0.946 1 98.69 96 GLU A C 1
ATOM 767 O O . GLU A 1 96 ? 9.531 -23.406 -0.066 1 98.69 96 GLU A O 1
ATOM 772 N N . VAL A 1 97 ? 10.312 -24.109 1.942 1 98.5 97 VAL A N 1
ATOM 773 C CA . VAL A 1 97 ? 11.562 -23.375 1.842 1 98.5 97 VAL A CA 1
ATOM 774 C C . VAL A 1 97 ? 12.742 -24.344 1.845 1 98.5 97 VAL A C 1
ATOM 776 O O . VAL A 1 97 ? 12.914 -25.125 2.789 1 98.5 97 VAL A O 1
ATOM 779 N N . THR A 1 98 ? 13.516 -24.312 0.797 1 97.88 98 THR A N 1
ATOM 780 C CA . THR A 1 98 ? 14.641 -25.219 0.65 1 97.88 98 THR A CA 1
ATOM 781 C C . THR A 1 98 ? 15.898 -24.469 0.203 1 97.88 98 THR A C 1
ATOM 783 O O . THR A 1 98 ? 15.805 -23.375 -0.351 1 97.88 98 THR A O 1
ATOM 786 N N . PRO A 1 99 ? 17.109 -25.031 0.469 1 96.94 99 PRO A N 1
ATOM 787 C CA . PRO A 1 99 ? 18.312 -24.406 -0.074 1 96.94 99 PRO A CA 1
ATOM 788 C C . PRO A 1 99 ? 18.328 -24.375 -1.601 1 96.94 99 PRO A C 1
ATOM 790 O O . PRO A 1 99 ? 17.859 -25.312 -2.246 1 96.94 99 PRO A O 1
ATOM 793 N N . ASN A 1 100 ? 18.766 -23.281 -2.111 1 94.88 100 ASN A N 1
ATOM 794 C CA . ASN A 1 100 ? 18.938 -23.188 -3.557 1 94.88 100 ASN A CA 1
ATOM 795 C C . ASN A 1 100 ? 20.078 -24.062 -4.047 1 94.88 100 ASN A C 1
ATOM 797 O O . ASN A 1 100 ? 21.188 -24.047 -3.48 1 94.88 100 ASN A O 1
ATOM 801 N N . ALA A 1 101 ? 19.891 -24.797 -5.047 1 90.31 101 ALA A N 1
ATOM 802 C CA . ALA A 1 101 ? 20.844 -25.781 -5.527 1 90.31 101 ALA A CA 1
ATOM 803 C C . ALA A 1 101 ? 22.062 -25.109 -6.156 1 90.31 101 ALA A C 1
ATOM 805 O O . ALA A 1 101 ? 23.172 -25.656 -6.141 1 90.31 101 ALA A O 1
ATOM 806 N N . ARG A 1 102 ? 21.875 -24.016 -6.629 1 92.62 102 ARG A N 1
ATOM 807 C CA . ARG A 1 102 ? 22.938 -23.344 -7.383 1 92.62 102 ARG A CA 1
ATOM 808 C C . ARG A 1 102 ? 23.625 -22.281 -6.535 1 92.62 102 ARG A C 1
ATOM 810 O O . ARG A 1 102 ? 24.719 -21.844 -6.871 1 92.62 102 ARG A O 1
ATOM 817 N N . ASP A 1 103 ? 23 -21.844 -5.633 1 91.75 103 ASP A N 1
ATOM 818 C CA . ASP A 1 103 ? 23.531 -20.828 -4.734 1 91.75 103 ASP A CA 1
ATOM 819 C C . ASP A 1 103 ? 23.297 -21.203 -3.273 1 91.75 103 ASP A C 1
ATOM 821 O O . ASP A 1 103 ? 22.203 -20.953 -2.732 1 91.75 103 ASP A O 1
ATOM 825 N N . ARG A 1 104 ? 24.359 -21.672 -2.646 1 88.81 104 ARG A N 1
ATOM 826 C CA . ARG A 1 104 ? 24.25 -22.203 -1.293 1 88.81 104 ARG A CA 1
ATOM 827 C C . ARG A 1 104 ? 23.766 -21.141 -0.324 1 88.81 104 ARG A C 1
ATOM 829 O O . ARG A 1 104 ? 23.188 -21.453 0.723 1 88.81 104 ARG A O 1
ATOM 836 N N . ARG A 1 105 ? 23.844 -19.906 -0.588 1 90.06 105 ARG A N 1
ATOM 837 C CA . ARG A 1 105 ? 23.438 -18.828 0.305 1 90.06 105 ARG A CA 1
ATOM 838 C C . ARG A 1 105 ? 21.984 -18.438 0.062 1 90.06 105 ARG A C 1
ATOM 840 O O . ARG A 1 105 ? 21.391 -17.703 0.853 1 90.06 105 ARG A O 1
ATOM 847 N N . ALA A 1 106 ? 21.484 -18.891 -1.021 1 95.62 106 ALA A N 1
ATOM 848 C CA . ALA A 1 106 ? 20.109 -18.531 -1.377 1 95.62 106 ALA A CA 1
ATOM 849 C C . ALA A 1 106 ? 19.141 -19.625 -0.969 1 95.62 106 ALA A C 1
ATOM 851 O O . ALA A 1 106 ? 19.531 -20.781 -0.799 1 95.62 106 ALA A O 1
ATOM 852 N N . LYS A 1 107 ? 17.891 -19.219 -0.703 1 98 107 LYS A N 1
ATOM 853 C CA . LYS A 1 107 ? 16.797 -20.141 -0.418 1 98 107 LYS A CA 1
ATOM 854 C C . LYS A 1 107 ? 15.703 -20.047 -1.472 1 98 107 LYS A C 1
ATOM 856 O O . LYS A 1 107 ? 15.383 -18.938 -1.936 1 98 107 LYS A O 1
ATOM 861 N N . ASP A 1 108 ? 15.156 -21.234 -1.768 1 97.94 108 ASP A N 1
ATOM 862 C CA . ASP A 1 108 ? 14.023 -21.297 -2.682 1 97.94 108 ASP A CA 1
ATOM 863 C C . ASP A 1 108 ? 12.711 -21.438 -1.915 1 97.94 108 ASP A C 1
ATOM 865 O O . ASP A 1 108 ? 12.633 -22.172 -0.923 1 97.94 108 ASP A O 1
ATOM 869 N N . VAL A 1 109 ? 11.711 -20.703 -2.4 1 98.69 109 VAL A N 1
ATOM 870 C CA . VAL A 1 109 ? 10.344 -20.812 -1.903 1 98.69 109 VAL A CA 1
ATOM 871 C C . VAL A 1 109 ? 9.453 -21.438 -2.969 1 98.69 109 VAL A C 1
ATOM 873 O O . VAL A 1 109 ? 9.406 -20.969 -4.105 1 98.69 109 VAL A O 1
ATOM 876 N N . THR A 1 110 ? 8.773 -22.484 -2.604 1 98.5 110 THR A N 1
ATOM 877 C CA . THR A 1 110 ? 7.941 -23.203 -3.562 1 98.5 110 THR A CA 1
ATOM 878 C C . THR A 1 110 ? 6.504 -23.312 -3.062 1 98.5 110 THR A C 1
ATOM 880 O O . THR A 1 110 ? 6.27 -23.609 -1.887 1 98.5 110 THR A O 1
ATOM 883 N N . LEU A 1 111 ? 5.641 -23.031 -3.953 1 98.06 111 LEU A N 1
ATOM 884 C CA . LEU A 1 111 ? 4.219 -23.188 -3.656 1 98.06 111 LEU A CA 1
ATOM 885 C C . LEU A 1 111 ? 3.861 -24.641 -3.43 1 98.06 111 LEU A C 1
ATOM 887 O O . LEU A 1 111 ? 4.184 -25.5 -4.254 1 98.06 111 LEU A O 1
ATOM 891 N N . THR A 1 112 ? 3.211 -24.969 -2.273 1 98.31 112 THR A N 1
ATOM 892 C CA . THR A 1 112 ? 2.795 -26.328 -1.978 1 98.31 112 THR A CA 1
ATOM 893 C C . THR A 1 112 ? 1.387 -26.594 -2.504 1 98.31 112 THR A C 1
ATOM 895 O O . THR A 1 112 ? 0.713 -25.672 -2.973 1 98.31 112 THR A O 1
ATOM 898 N N . ALA A 1 113 ? 0.913 -27.922 -2.43 1 97.69 113 ALA A N 1
ATOM 899 C CA . ALA A 1 113 ? -0.463 -28.281 -2.771 1 97.69 113 ALA A CA 1
ATOM 900 C C . ALA A 1 113 ? -1.456 -27.562 -1.868 1 97.69 113 ALA A C 1
ATOM 902 O O . ALA A 1 113 ? -2.523 -27.141 -2.322 1 97.69 113 ALA A O 1
ATOM 903 N N . GLU A 1 114 ? -1.101 -27.422 -0.622 1 98.06 114 GLU A N 1
ATOM 904 C CA . GLU A 1 114 ? -1.95 -26.719 0.334 1 98.06 114 GLU A CA 1
ATOM 905 C C . GLU A 1 114 ? -2.02 -25.234 0.016 1 98.06 114 GLU A C 1
ATOM 907 O O . GLU A 1 114 ? -3.08 -24.609 0.13 1 98.06 114 GLU A O 1
ATOM 912 N N . GLY A 1 115 ? -0.867 -24.641 -0.338 1 98.19 115 GLY A N 1
ATOM 913 C CA . GLY A 1 115 ? -0.86 -23.25 -0.766 1 98.19 115 GLY A CA 1
ATOM 914 C C . GLY A 1 115 ? -1.721 -23 -1.988 1 98.19 115 GLY A C 1
ATOM 915 O O . GLY A 1 115 ? -2.461 -22.016 -2.041 1 98.19 115 GLY A O 1
ATOM 916 N N . ARG A 1 116 ? -1.66 -23.922 -2.896 1 97.12 116 ARG A N 1
ATOM 917 C CA . ARG A 1 116 ? -2.475 -23.828 -4.105 1 97.12 116 ARG A CA 1
ATOM 918 C C . ARG A 1 116 ? -3.959 -23.938 -3.773 1 97.12 116 ARG A C 1
ATOM 920 O O . ARG A 1 116 ? -4.785 -23.219 -4.34 1 97.12 116 ARG A O 1
ATOM 927 N N . ALA A 1 117 ? -4.258 -24.844 -2.932 1 97.56 117 ALA A N 1
ATOM 928 C CA . ALA A 1 117 ? -5.645 -25.047 -2.527 1 97.56 117 ALA A CA 1
ATOM 929 C C . ALA A 1 117 ? -6.199 -23.812 -1.832 1 97.56 117 ALA A C 1
ATOM 931 O O . ALA A 1 117 ? -7.348 -23.422 -2.061 1 97.56 117 ALA A O 1
ATOM 932 N N . LEU A 1 118 ? -5.395 -23.219 -0.989 1 97.94 118 LEU A N 1
ATOM 933 C CA . LEU A 1 118 ? -5.812 -22 -0.311 1 97.94 118 LEU A CA 1
ATOM 934 C C . LEU A 1 118 ? -6.086 -20.875 -1.315 1 97.94 118 LEU A C 1
ATOM 936 O O . LEU A 1 118 ? -7.094 -20.188 -1.215 1 97.94 118 LEU A O 1
ATOM 940 N N . LEU A 1 119 ? -5.23 -20.703 -2.283 1 96.81 119 LEU A N 1
ATOM 941 C CA . LEU A 1 119 ? -5.426 -19.703 -3.328 1 96.81 119 LEU A CA 1
ATOM 942 C C . LEU A 1 119 ? -6.719 -19.969 -4.094 1 96.81 119 LEU A C 1
ATOM 944 O O . LEU A 1 119 ? -7.484 -19.031 -4.363 1 96.81 119 LEU A O 1
ATOM 948 N N . GLY A 1 120 ? -6.812 -21.234 -4.445 1 96.69 120 GLY A N 1
ATOM 949 C CA . GLY A 1 120 ? -8.008 -21.609 -5.18 1 96.69 120 GLY A CA 1
ATOM 950 C C . GLY A 1 120 ? -9.289 -21.25 -4.449 1 96.69 120 GLY A C 1
ATOM 951 O O . GLY A 1 120 ? -10.266 -20.812 -5.066 1 96.69 120 GLY A O 1
ATOM 952 N N . ARG A 1 121 ? -9.297 -21.422 -3.184 1 97.19 121 ARG A N 1
ATOM 953 C CA . ARG A 1 121 ? -10.477 -21.141 -2.365 1 97.19 121 ARG A CA 1
ATOM 954 C C . ARG A 1 121 ? -10.664 -19.641 -2.154 1 97.19 121 ARG A C 1
ATOM 956 O O . ARG A 1 121 ? -11.789 -19.156 -2.092 1 97.19 121 ARG A O 1
ATOM 963 N N . ALA A 1 122 ? -9.625 -18.922 -2.008 1 98.25 122 ALA A N 1
ATOM 964 C CA . ALA A 1 122 ? -9.68 -17.531 -1.611 1 98.25 122 ALA A CA 1
ATOM 965 C C . ALA A 1 122 ? -9.883 -16.625 -2.824 1 98.25 122 ALA A C 1
ATOM 967 O O . ALA A 1 122 ? -10.492 -15.555 -2.719 1 98.25 122 ALA A O 1
ATOM 968 N N . SER A 1 123 ? -9.406 -17 -3.988 1 97.88 123 SER A N 1
ATOM 969 C CA . SER A 1 123 ? -9.211 -16.109 -5.125 1 97.88 123 SER A CA 1
ATOM 970 C C . SER A 1 123 ? -10.547 -15.648 -5.707 1 97.88 123 SER A C 1
ATOM 972 O O . SER A 1 123 ? -10.734 -14.469 -6.012 1 97.88 123 SER A O 1
ATOM 974 N N . PRO A 1 124 ? -11.562 -16.609 -5.883 1 97.81 124 PRO A N 1
ATOM 975 C CA . PRO A 1 124 ? -12.812 -16.141 -6.492 1 97.81 124 PRO A CA 1
ATOM 976 C C . PRO A 1 124 ? 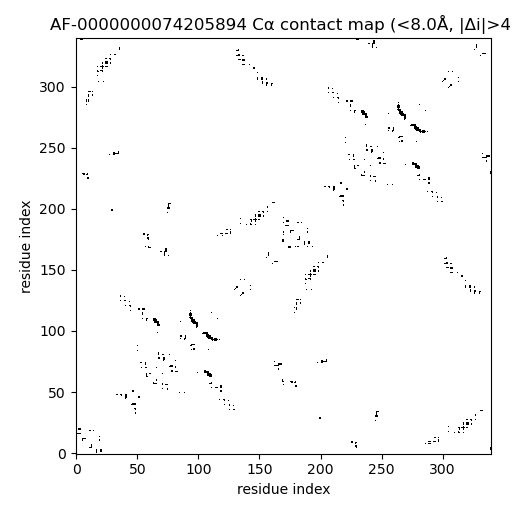-13.477 -15.016 -5.703 1 97.81 124 PRO A C 1
ATOM 978 O O . PRO A 1 124 ? -13.859 -14 -6.281 1 97.81 124 PRO A O 1
ATOM 981 N N . GLY A 1 125 ? -13.602 -15.172 -4.406 1 98.19 125 GLY A N 1
ATOM 982 C CA . GLY A 1 125 ? -14.188 -14.125 -3.582 1 98.19 125 GLY A CA 1
ATOM 983 C C . GLY A 1 125 ? -13.344 -12.867 -3.533 1 98.19 125 GLY A C 1
ATOM 984 O O . GLY A 1 125 ? -13.875 -11.758 -3.547 1 98.19 125 GLY A O 1
ATOM 985 N N . HIS A 1 126 ? -12.023 -13.023 -3.514 1 98.5 126 HIS A N 1
ATOM 986 C CA . HIS A 1 126 ? -11.125 -11.883 -3.432 1 98.5 126 HIS A CA 1
ATOM 987 C C . HIS A 1 126 ? -11.18 -11.047 -4.707 1 98.5 126 HIS A C 1
ATOM 989 O O . HIS A 1 126 ? -11.242 -9.812 -4.645 1 98.5 126 HIS A O 1
ATOM 995 N N . ILE A 1 127 ? -11.172 -11.727 -5.836 1 98.5 127 ILE A N 1
ATOM 996 C CA . ILE A 1 127 ? -11.211 -11.008 -7.105 1 98.5 127 ILE A CA 1
ATOM 997 C C . ILE A 1 127 ? -12.586 -10.367 -7.301 1 98.5 127 ILE A C 1
ATOM 999 O O . ILE A 1 127 ? -12.688 -9.273 -7.848 1 98.5 127 ILE A O 1
ATOM 1003 N N . ALA A 1 128 ? -13.641 -11.008 -6.836 1 98.25 128 ALA A N 1
ATOM 1004 C CA . ALA A 1 128 ? -14.969 -10.383 -6.867 1 98.25 128 ALA A CA 1
ATOM 1005 C C . ALA A 1 128 ? -14.992 -9.094 -6.055 1 98.25 128 ALA A C 1
ATOM 1007 O O . ALA A 1 128 ? -15.578 -8.094 -6.48 1 98.25 128 ALA A O 1
ATOM 1008 N N . PHE A 1 129 ? -14.359 -9.117 -4.957 1 98.25 129 PHE A N 1
ATOM 1009 C CA . PHE A 1 129 ? -14.266 -7.926 -4.121 1 98.25 129 PHE A CA 1
ATOM 1010 C C . PHE A 1 129 ? -13.484 -6.828 -4.832 1 98.25 129 PHE A C 1
ATOM 1012 O O . PHE A 1 129 ? -13.938 -5.684 -4.902 1 98.25 129 PHE A O 1
ATOM 1019 N N . VAL A 1 130 ? -12.297 -7.145 -5.406 1 98.19 130 VAL A N 1
ATOM 1020 C CA . VAL A 1 130 ? -11.453 -6.207 -6.145 1 98.19 130 VAL A CA 1
ATOM 1021 C C . VAL A 1 130 ? -12.242 -5.605 -7.301 1 98.19 130 VAL A C 1
ATOM 1023 O O . VAL A 1 130 ? -12.203 -4.395 -7.531 1 98.19 130 VAL A O 1
ATOM 1026 N N . ARG A 1 131 ? -12.977 -6.438 -7.992 1 97.69 131 ARG A N 1
ATOM 1027 C CA . ARG A 1 131 ? -13.812 -5.938 -9.078 1 97.69 131 ARG A CA 1
ATOM 1028 C C . ARG A 1 131 ? -14.836 -4.934 -8.562 1 97.69 131 ARG A C 1
ATOM 1030 O O . ARG A 1 131 ? -15.016 -3.861 -9.148 1 97.69 131 ARG A O 1
ATOM 1037 N N . SER A 1 132 ? -15.453 -5.23 -7.488 1 97.31 132 SER A N 1
ATOM 1038 C CA . SER A 1 132 ? -16.547 -4.418 -6.965 1 97.31 132 SER A CA 1
ATOM 1039 C C . SER A 1 132 ? -16.047 -3.047 -6.52 1 97.31 132 SER A C 1
ATOM 1041 O O . SER A 1 132 ? -16.734 -2.041 -6.719 1 97.31 132 SER A O 1
ATOM 1043 N N . VAL A 1 133 ? -14.836 -2.992 -5.988 1 97.56 133 VAL A N 1
ATOM 1044 C CA . VAL A 1 133 ? -14.438 -1.753 -5.332 1 97.56 133 VAL A CA 1
ATOM 1045 C C . VAL A 1 133 ? -13.484 -0.973 -6.238 1 97.56 133 VAL A C 1
ATOM 1047 O O . VAL A 1 133 ? -13.273 0.225 -6.039 1 97.56 133 VAL A O 1
ATOM 1050 N N . PHE A 1 134 ? -12.891 -1.605 -7.156 1 98.44 134 PHE A N 1
ATOM 1051 C CA . PHE A 1 134 ? -11.844 -0.955 -7.934 1 98.44 134 PHE A CA 1
ATOM 1052 C C . PHE A 1 134 ? -12.188 -0.976 -9.422 1 98.44 134 PHE A C 1
ATOM 1054 O O . PHE A 1 134 ? -12.492 0.064 -10.008 1 98.44 134 PHE A O 1
ATOM 1061 N N . LEU A 1 135 ? -12.297 -2.154 -10.023 1 98.19 135 LEU A N 1
ATOM 1062 C CA . LEU A 1 135 ? -12.383 -2.281 -11.469 1 98.19 135 LEU A CA 1
ATOM 1063 C C . LEU A 1 135 ? -13.742 -1.808 -11.977 1 98.19 135 LEU A C 1
ATOM 1065 O O . LEU A 1 135 ? -13.836 -1.176 -13.031 1 98.19 135 LEU A O 1
ATOM 1069 N N . ASP A 1 136 ? -14.82 -2.039 -11.219 1 97 136 ASP A N 1
ATOM 1070 C CA . ASP A 1 136 ? -16.172 -1.664 -11.625 1 97 136 ASP A CA 1
ATOM 1071 C C . ASP A 1 136 ? -16.375 -0.153 -11.531 1 97 136 ASP A C 1
ATOM 1073 O O . ASP A 1 136 ? -17.359 0.38 -12.055 1 97 136 ASP A O 1
ATOM 1077 N N . ALA A 1 137 ? -15.5 0.517 -10.906 1 97.56 137 ALA A N 1
ATOM 1078 C CA . ALA A 1 137 ? -15.562 1.975 -10.836 1 97.56 137 ALA A CA 1
ATOM 1079 C C . ALA A 1 137 ? -15.078 2.607 -12.141 1 97.56 137 ALA A C 1
ATOM 1081 O O . ALA A 1 137 ? -15.258 3.809 -12.352 1 97.56 137 ALA A O 1
ATOM 1082 N N . LEU A 1 138 ? -14.531 1.825 -13.031 1 97.94 138 LEU A N 1
ATOM 1083 C CA . LEU A 1 138 ? -13.891 2.332 -14.242 1 97.94 138 LEU A CA 1
ATOM 1084 C C . LEU A 1 138 ? -14.641 1.873 -15.484 1 97.94 138 LEU A C 1
ATOM 1086 O O . LEU A 1 138 ? -15.07 0.72 -15.57 1 97.94 138 LEU A O 1
ATOM 1090 N N . SER A 1 139 ? -14.836 2.807 -16.453 1 97.31 139 SER A N 1
ATOM 1091 C CA . SER A 1 139 ? -15.258 2.391 -17.797 1 97.31 139 SER A CA 1
ATOM 1092 C C . SER A 1 139 ? -14.164 1.59 -18.484 1 97.31 139 SER A C 1
ATOM 1094 O O . SER A 1 139 ? -13.008 1.585 -18.047 1 97.31 139 SER A O 1
ATOM 1096 N N . ASP A 1 140 ? -14.539 0.952 -19.625 1 96.88 140 ASP A N 1
ATOM 1097 C CA . ASP A 1 140 ? -13.547 0.22 -20.391 1 96.88 140 ASP A CA 1
ATOM 1098 C C . ASP A 1 140 ? -12.406 1.14 -20.844 1 96.88 140 ASP A C 1
ATOM 1100 O O . ASP A 1 140 ? -11.242 0.754 -20.797 1 96.88 140 ASP A O 1
ATOM 1104 N N . ALA A 1 141 ? -12.797 2.301 -21.234 1 96.5 141 ALA A N 1
ATOM 1105 C CA . ALA A 1 141 ? -11.797 3.271 -21.672 1 96.5 141 ALA A CA 1
ATOM 1106 C C . ALA A 1 141 ? -10.898 3.695 -20.516 1 96.5 141 ALA A C 1
ATOM 1108 O O . ALA A 1 141 ? -9.68 3.791 -20.672 1 96.5 141 ALA A O 1
ATOM 1109 N N . GLN A 1 142 ? -11.461 3.949 -19.359 1 96.94 142 GLN A N 1
ATOM 1110 C CA . GLN A 1 142 ? -10.695 4.324 -18.172 1 96.94 142 GLN A CA 1
ATOM 1111 C C . GLN A 1 142 ? -9.766 3.193 -17.75 1 96.94 142 GLN A C 1
ATOM 1113 O O . GLN A 1 142 ? -8.641 3.443 -17.297 1 96.94 142 GLN A O 1
ATOM 1118 N N . THR A 1 143 ? -10.258 1.971 -17.891 1 97.81 143 THR A N 1
ATOM 1119 C CA . THR A 1 143 ? -9.453 0.804 -17.547 1 97.81 143 THR A CA 1
ATOM 1120 C C . THR A 1 143 ? -8.195 0.741 -18.406 1 97.81 143 THR A C 1
ATOM 1122 O O . THR A 1 143 ? -7.09 0.57 -17.891 1 97.81 143 THR A O 1
ATOM 1125 N N . ARG A 1 144 ? -8.305 0.955 -19.625 1 96.94 144 ARG A N 1
ATOM 1126 C CA . ARG A 1 144 ? -7.168 0.922 -20.547 1 96.94 144 ARG A CA 1
ATOM 1127 C C . ARG A 1 144 ? -6.223 2.088 -20.281 1 96.94 144 ARG A C 1
ATOM 1129 O O . ARG A 1 144 ? -5 1.926 -20.328 1 96.94 144 ARG A O 1
ATOM 1136 N N . GLN A 1 145 ? -6.785 3.211 -20 1 96.31 145 GLN A N 1
ATOM 1137 C CA . GLN A 1 145 ? -5.977 4.395 -19.719 1 96.31 145 GLN A CA 1
ATOM 1138 C C . GLN A 1 145 ? -5.18 4.227 -18.438 1 96.31 145 GLN A C 1
ATOM 1140 O O . GLN A 1 145 ? -4.016 4.629 -18.359 1 96.31 145 GLN A O 1
ATOM 1145 N N . LEU A 1 146 ? -5.836 3.678 -17.438 1 97.19 146 LEU A N 1
ATOM 1146 C CA . LEU A 1 146 ? -5.16 3.422 -16.172 1 97.19 146 LEU A CA 1
ATOM 1147 C C . LEU A 1 146 ? -4 2.449 -16.359 1 97.19 146 LEU A C 1
ATOM 1149 O O . LEU A 1 146 ? -2.916 2.654 -15.812 1 97.19 146 LEU A O 1
ATOM 1153 N N . ALA A 1 147 ? -4.234 1.406 -17.156 1 97.31 147 ALA A N 1
ATOM 1154 C CA . ALA A 1 147 ? -3.18 0.439 -17.438 1 97.31 147 ALA A CA 1
ATOM 1155 C C . ALA A 1 147 ? -1.953 1.125 -18.047 1 97.31 147 ALA A C 1
ATOM 1157 O O . ALA A 1 147 ? -0.833 0.938 -17.562 1 97.31 147 ALA A O 1
ATOM 1158 N N . GLY A 1 148 ? -2.213 1.945 -19.016 1 96.75 148 GLY A N 1
ATOM 1159 C CA . GLY A 1 148 ? -1.111 2.645 -19.656 1 96.75 148 GLY A CA 1
ATOM 1160 C C . GLY A 1 148 ? -0.381 3.594 -18.734 1 96.75 148 GLY A C 1
ATOM 1161 O O . GLY A 1 148 ? 0.851 3.633 -18.719 1 96.75 148 GLY A O 1
ATOM 1162 N N . ALA A 1 149 ? -1.087 4.371 -17.984 1 97.62 149 ALA A N 1
ATOM 1163 C CA . ALA A 1 149 ? -0.496 5.316 -17.031 1 97.62 149 ALA A CA 1
ATOM 1164 C C . ALA A 1 149 ? 0.363 4.594 -16 1 97.62 149 ALA A C 1
ATOM 1166 O O . ALA A 1 149 ? 1.502 4.992 -15.742 1 97.62 149 ALA A O 1
ATOM 1167 N N . PHE A 1 150 ? -0.147 3.498 -15.445 1 98.25 150 PHE A N 1
ATOM 1168 C CA . PHE A 1 150 ? 0.555 2.807 -14.367 1 98.25 150 PHE A CA 1
ATOM 1169 C C . PHE A 1 150 ? 1.73 2.006 -14.914 1 98.25 150 PHE A C 1
ATOM 1171 O O . PHE A 1 150 ? 2.73 1.811 -14.219 1 98.25 150 PHE A O 1
ATOM 1178 N N . GLU A 1 151 ? 1.634 1.544 -16.156 1 97 151 GLU A N 1
ATOM 1179 C CA . GLU A 1 151 ? 2.805 0.943 -16.781 1 97 151 GLU A CA 1
ATOM 1180 C C . GLU A 1 151 ? 3.939 1.955 -16.922 1 97 151 GLU A C 1
ATOM 1182 O O . GLU A 1 151 ? 5.102 1.627 -16.672 1 97 151 GLU A O 1
ATOM 1187 N N . GLY A 1 152 ? 3.582 3.182 -17.297 1 97.19 152 GLY A N 1
ATOM 1188 C CA . GLY A 1 152 ? 4.578 4.242 -17.344 1 97.19 152 GLY A CA 1
ATOM 1189 C C . GLY A 1 152 ? 5.164 4.578 -15.992 1 97.19 152 GLY A C 1
ATOM 1190 O O . GLY A 1 152 ? 6.375 4.758 -15.859 1 97.19 152 GLY A O 1
ATOM 1191 N N . ILE A 1 153 ? 4.336 4.684 -14.969 1 98.44 153 ILE A N 1
ATOM 1192 C CA . ILE A 1 153 ? 4.785 4.953 -13.609 1 98.44 153 ILE A CA 1
ATOM 1193 C C . ILE A 1 153 ? 5.727 3.846 -13.148 1 98.44 153 ILE A C 1
ATOM 1195 O O . ILE A 1 153 ? 6.77 4.117 -12.539 1 98.44 153 ILE A O 1
ATOM 1199 N N . TYR A 1 154 ? 5.316 2.592 -13.422 1 98.06 154 TYR A N 1
ATOM 1200 C CA . TYR A 1 154 ? 6.145 1.465 -13.008 1 98.06 154 TYR A CA 1
ATOM 1201 C C . TYR A 1 154 ? 7.527 1.541 -13.641 1 98.06 154 TYR A C 1
ATOM 1203 O O . TYR A 1 154 ? 8.539 1.258 -12.992 1 98.06 154 TYR A O 1
ATOM 1211 N N . ASP A 1 155 ? 7.613 1.911 -14.883 1 96.62 155 ASP A N 1
ATOM 1212 C CA . ASP A 1 155 ? 8.898 2.047 -15.555 1 96.62 155 ASP A CA 1
ATOM 1213 C C . ASP A 1 155 ? 9.766 3.104 -14.875 1 96.62 155 ASP A C 1
ATOM 1215 O O . ASP A 1 155 ? 10.977 2.918 -14.719 1 96.62 155 ASP A O 1
ATOM 1219 N N . ARG A 1 156 ? 9.195 4.156 -14.484 1 96.62 156 ARG A N 1
ATOM 1220 C CA . ARG A 1 156 ? 9.938 5.199 -13.781 1 96.62 156 ARG A CA 1
ATOM 1221 C C . ARG A 1 156 ? 10.414 4.711 -12.422 1 96.62 156 ARG A C 1
ATOM 1223 O O . ARG A 1 156 ? 11.516 5.043 -11.984 1 96.62 156 ARG A O 1
ATOM 1230 N N . LEU A 1 157 ? 9.539 4 -11.75 1 97.25 157 LEU A N 1
ATOM 1231 C CA . LEU A 1 157 ? 9.898 3.439 -10.453 1 97.25 157 LEU A CA 1
ATOM 1232 C C . LEU A 1 157 ? 11.109 2.518 -10.586 1 97.25 157 LEU A C 1
ATOM 1234 O O . LEU A 1 157 ? 12 2.525 -9.727 1 97.25 157 LEU A O 1
ATOM 1238 N N . VAL A 1 158 ? 11.125 1.706 -11.609 1 96.44 158 VAL A N 1
ATOM 1239 C CA . VAL A 1 158 ? 12.242 0.8 -11.852 1 96.44 158 VAL A CA 1
ATOM 1240 C C . VAL A 1 158 ? 13.508 1.606 -12.125 1 96.44 158 VAL A C 1
ATOM 1242 O O . VAL A 1 158 ? 14.578 1.281 -11.617 1 96.44 158 VAL A O 1
ATOM 1245 N N . GLU A 1 159 ? 13.383 2.648 -12.852 1 95.44 159 GLU A N 1
ATOM 1246 C CA . GLU A 1 159 ? 14.516 3.477 -13.25 1 95.44 159 GLU A CA 1
ATOM 1247 C C . GLU A 1 159 ? 15.102 4.223 -12.055 1 95.44 159 GLU A C 1
ATOM 1249 O O . GLU A 1 159 ? 16.328 4.371 -11.938 1 95.44 159 GLU A O 1
ATOM 1254 N N . HIS A 1 160 ? 14.25 4.68 -11.156 1 95.31 160 HIS A N 1
ATOM 1255 C CA . HIS A 1 160 ? 14.688 5.586 -10.102 1 95.31 160 HIS A CA 1
ATOM 1256 C C . HIS A 1 160 ? 14.742 4.875 -8.758 1 95.31 160 HIS A C 1
ATOM 1258 O O . HIS A 1 160 ? 15.258 5.43 -7.777 1 95.31 160 HIS A O 1
ATOM 1264 N N . GLY A 1 161 ? 14.117 3.648 -8.773 1 96.25 161 GLY A N 1
ATOM 1265 C CA . GLY A 1 161 ? 14.078 2.922 -7.516 1 96.25 161 GLY A CA 1
ATOM 1266 C C . GLY A 1 161 ? 15.336 2.107 -7.258 1 96.25 161 GLY A C 1
ATOM 1267 O O . GLY A 1 161 ? 16.328 2.23 -7.988 1 96.25 161 GLY A O 1
ATOM 1268 N N . THR A 1 162 ? 15.359 1.402 -6.145 1 97.38 162 THR A N 1
ATOM 1269 C CA . THR A 1 162 ? 16.562 0.699 -5.688 1 97.38 162 THR A CA 1
ATOM 1270 C C . THR A 1 162 ? 16.422 -0.801 -5.934 1 97.38 162 THR A C 1
ATOM 1272 O O . THR A 1 162 ? 17.422 -1.517 -5.98 1 97.38 162 THR A O 1
ATOM 1275 N N . LEU A 1 163 ? 15.188 -1.313 -6.051 1 96.69 163 LEU A N 1
ATOM 1276 C CA . LEU A 1 163 ? 14.992 -2.729 -6.348 1 96.69 163 LEU A CA 1
ATOM 1277 C C . LEU A 1 163 ? 15.242 -3.016 -7.824 1 96.69 163 LEU A C 1
ATOM 1279 O O . LEU A 1 163 ? 14.898 -2.203 -8.688 1 96.69 163 LEU A O 1
ATOM 1283 N N . PRO A 1 164 ? 15.828 -4.129 -8.078 1 95.31 164 PRO A N 1
ATOM 1284 C CA . PRO A 1 164 ? 15.945 -4.492 -9.492 1 95.31 164 PRO A CA 1
ATOM 1285 C C . PRO A 1 164 ? 14.594 -4.789 -10.141 1 95.31 164 PRO A C 1
ATOM 1287 O O . PRO A 1 164 ? 13.602 -4.992 -9.445 1 95.31 164 PRO A O 1
ATOM 1290 N N . ARG A 1 165 ? 14.508 -4.734 -11.453 1 93.94 165 ARG A N 1
ATOM 1291 C CA . ARG A 1 165 ? 13.289 -5.125 -12.141 1 93.94 165 ARG A CA 1
ATOM 1292 C C . ARG A 1 165 ? 13.016 -6.617 -11.977 1 93.94 165 ARG A C 1
ATOM 1294 O O . ARG A 1 165 ? 13.867 -7.449 -12.289 1 93.94 165 ARG A O 1
ATOM 1301 N N . PRO A 1 166 ? 11.898 -6.949 -11.523 1 93.31 166 PRO A N 1
ATOM 1302 C CA . PRO A 1 166 ? 11.578 -8.375 -11.422 1 93.31 166 PRO A CA 1
ATOM 1303 C C . PRO A 1 166 ? 11.148 -8.977 -12.758 1 93.31 166 PRO A C 1
ATOM 1305 O O . PRO A 1 166 ? 10.93 -8.242 -13.727 1 93.31 166 PRO A O 1
ATOM 1308 N N . ALA A 1 167 ? 11.133 -10.32 -12.766 1 86.81 167 ALA A N 1
ATOM 1309 C CA . ALA A 1 167 ? 10.438 -10.984 -13.867 1 86.81 167 ALA A CA 1
ATOM 1310 C C . ALA A 1 167 ? 8.938 -10.742 -13.789 1 86.81 167 ALA A C 1
ATOM 1312 O O . ALA A 1 167 ? 8.25 -11.328 -12.953 1 86.81 167 ALA A O 1
ATOM 1313 N N . ASP A 1 168 ? 8.469 -9.875 -14.672 1 83.31 168 ASP A N 1
ATOM 1314 C CA . ASP A 1 168 ? 7.094 -9.391 -14.562 1 83.31 168 ASP A CA 1
ATOM 1315 C C . ASP A 1 168 ? 6.125 -10.297 -15.312 1 83.31 168 ASP A C 1
ATOM 1317 O O . ASP A 1 168 ? 6.105 -10.305 -16.547 1 83.31 168 ASP A O 1
ATOM 1321 N N . HIS A 1 169 ? 5.352 -11.047 -14.695 1 87.31 169 HIS A N 1
ATOM 1322 C CA . HIS A 1 169 ? 4.234 -11.805 -15.234 1 87.31 169 HIS A CA 1
ATOM 1323 C C . HIS A 1 169 ? 3.162 -12.039 -14.172 1 87.31 169 HIS A C 1
ATOM 1325 O O . HIS A 1 169 ? 3.479 -12.367 -13.023 1 87.31 169 HIS A O 1
ATOM 1331 N N . PRO A 1 170 ? 1.953 -11.836 -14.625 1 89.38 170 PRO A N 1
ATOM 1332 C CA . PRO A 1 170 ? 0.887 -12.031 -13.641 1 89.38 170 PRO A CA 1
ATOM 1333 C C . PRO A 1 170 ? 0.644 -13.508 -13.328 1 89.38 170 PRO A C 1
ATOM 1335 O O . PRO A 1 170 ? 1.019 -14.383 -14.109 1 89.38 170 PRO A O 1
ATOM 1338 N N . MET B 1 1 ? -4.574 -11.398 -29.141 1 46.62 1 MET B N 1
ATOM 1339 C CA . MET B 1 1 ? -4.035 -12.234 -28.062 1 46.62 1 MET B CA 1
ATOM 1340 C C . MET B 1 1 ? -3.77 -11.398 -26.812 1 46.62 1 MET B C 1
ATOM 1342 O O . MET B 1 1 ? -3.438 -10.219 -26.906 1 46.62 1 MET B O 1
ATOM 1346 N N . GLY B 1 2 ? -4.254 -11.867 -25.578 1 64.94 2 GLY B N 1
ATOM 1347 C CA . GLY B 1 2 ? -4.094 -11.055 -24.391 1 64.94 2 GLY B CA 1
ATOM 1348 C C . GLY B 1 2 ? -2.65 -10.68 -24.109 1 64.94 2 GLY B C 1
ATOM 1349 O O . GLY B 1 2 ? -1.729 -11.336 -24.594 1 64.94 2 GLY B O 1
ATOM 1350 N N . ARG B 1 3 ? -2.373 -9.508 -23.719 1 76.19 3 ARG B N 1
ATOM 1351 C CA . ARG B 1 3 ? -1.031 -9.008 -23.438 1 76.19 3 ARG B CA 1
ATOM 1352 C C . ARG B 1 3 ? -0.251 -9.977 -22.562 1 76.19 3 ARG B C 1
ATOM 1354 O O . ARG B 1 3 ? 0.971 -10.094 -22.688 1 76.19 3 ARG B O 1
ATOM 1361 N N . TYR B 1 4 ? -1 -10.812 -21.734 1 89.5 4 TYR B N 1
ATOM 1362 C CA . TYR B 1 4 ? -0.342 -11.711 -20.797 1 89.5 4 TYR B CA 1
ATOM 1363 C C . TYR B 1 4 ? -0.862 -13.133 -20.938 1 89.5 4 TYR B C 1
ATOM 1365 O O . TYR B 1 4 ? -2.035 -13.344 -21.25 1 89.5 4 TYR B O 1
ATOM 1373 N N . ASP B 1 5 ? 0.054 -14.102 -20.797 1 88.31 5 ASP B N 1
ATOM 1374 C CA . ASP B 1 5 ? -0.324 -15.492 -20.609 1 88.31 5 ASP B CA 1
ATOM 1375 C C . ASP B 1 5 ? -0.535 -15.812 -19.125 1 88.31 5 ASP B C 1
ATOM 1377 O O . ASP B 1 5 ? 0.425 -16.078 -18.406 1 88.31 5 ASP B O 1
ATOM 1381 N N . VAL B 1 6 ? -1.773 -15.789 -18.688 1 92.88 6 VAL B N 1
ATOM 1382 C CA . VAL B 1 6 ? -2.105 -15.945 -17.266 1 92.88 6 VAL B CA 1
ATOM 1383 C C . VAL B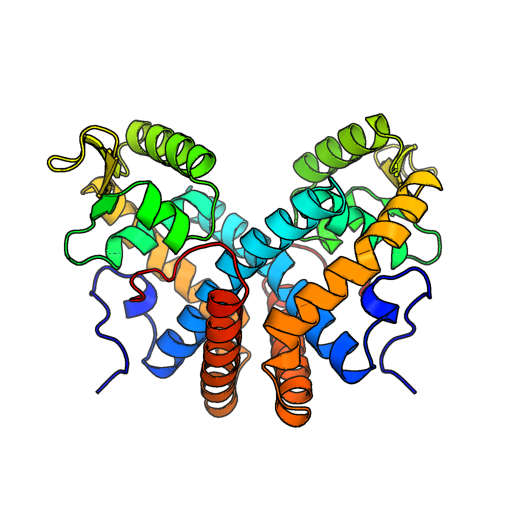 1 6 ? -2.346 -17.422 -16.953 1 92.88 6 VAL B C 1
ATOM 1385 O O . VAL B 1 6 ? -3.238 -18.047 -17.531 1 92.88 6 VAL B O 1
ATOM 1388 N N . PRO B 1 7 ? -1.538 -17.969 -16.078 1 91.62 7 PRO B N 1
ATOM 1389 C CA . PRO B 1 7 ? -1.818 -19.344 -15.68 1 91.62 7 PRO B CA 1
ATOM 1390 C C . PRO B 1 7 ? -3.203 -19.516 -15.055 1 91.62 7 PRO B C 1
ATOM 1392 O O . PRO B 1 7 ? -3.674 -18.609 -14.352 1 91.62 7 PRO B O 1
ATOM 1395 N N . PRO B 1 8 ? -3.828 -20.641 -15.297 1 90.06 8 PRO B N 1
ATOM 1396 C CA . PRO B 1 8 ? -5.184 -20.859 -14.789 1 90.06 8 PRO B CA 1
ATOM 1397 C C . PRO B 1 8 ? -5.27 -20.766 -13.266 1 90.06 8 PRO B C 1
ATOM 1399 O O . PRO B 1 8 ? -6.316 -20.391 -12.727 1 90.06 8 PRO B O 1
ATOM 1402 N N . GLU B 1 9 ? -4.188 -21.031 -12.594 1 91.06 9 GLU B N 1
ATOM 1403 C CA . GLU B 1 9 ? -4.227 -21.031 -11.141 1 91.06 9 GLU B CA 1
ATOM 1404 C C . GLU B 1 9 ? -4.078 -19.625 -10.578 1 91.06 9 GLU B C 1
ATOM 1406 O O . GLU B 1 9 ? -4.328 -19.391 -9.391 1 91.06 9 GLU B O 1
ATOM 1411 N N . SER B 1 10 ? -3.582 -18.719 -11.422 1 94.19 10 SER B N 1
ATOM 1412 C CA . SER B 1 10 ? -3.445 -17.328 -10.984 1 94.19 10 SER B CA 1
ATOM 1413 C C . SER B 1 10 ? -4.809 -16.688 -10.758 1 94.19 10 SER B C 1
ATOM 1415 O O . SER B 1 10 ? -5.742 -16.906 -11.539 1 94.19 10 SER B O 1
ATOM 1417 N N . PRO B 1 11 ? -4.938 -15.898 -9.695 1 96 11 PRO B N 1
ATOM 1418 C CA . PRO B 1 11 ? -6.199 -15.18 -9.516 1 96 11 PRO B CA 1
ATOM 1419 C C . PRO B 1 11 ? -6.512 -14.234 -10.672 1 96 11 PRO B C 1
ATOM 1421 O O . PRO B 1 11 ? -7.664 -13.82 -10.844 1 96 11 PRO B O 1
ATOM 1424 N N . PHE B 1 12 ? -5.555 -13.875 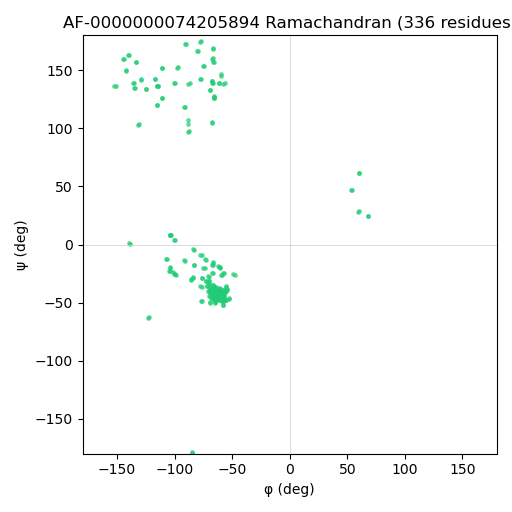-11.414 1 96.56 12 PHE B N 1
ATOM 1425 C CA . PHE B 1 12 ? -5.746 -12.984 -12.555 1 96.56 12 PHE B CA 1
ATOM 1426 C C . PHE B 1 12 ? -6.578 -13.664 -13.641 1 96.56 12 PHE B C 1
ATOM 1428 O O . PHE B 1 12 ? -7.094 -13 -14.539 1 96.56 12 PHE B O 1
ATOM 1435 N N . ALA B 1 13 ? -6.691 -14.969 -13.586 1 95.69 13 ALA B N 1
ATOM 1436 C CA . ALA B 1 13 ? -7.438 -15.727 -14.586 1 95.69 13 ALA B CA 1
ATOM 1437 C C . ALA B 1 13 ? -8.922 -15.406 -14.523 1 95.69 13 ALA B C 1
ATOM 1439 O O . ALA B 1 13 ? -9.672 -15.703 -15.461 1 95.69 13 ALA B O 1
ATOM 1440 N N . PHE B 1 14 ? -9.383 -14.773 -13.422 1 96.81 14 PHE B N 1
ATOM 1441 C CA . PHE B 1 14 ? -10.789 -14.414 -13.242 1 96.81 14 PHE B CA 1
ATOM 1442 C C . PHE B 1 14 ? -11.102 -13.094 -13.922 1 96.81 14 PHE B C 1
ATOM 1444 O O . PHE B 1 14 ? -12.25 -12.648 -13.93 1 96.81 14 PHE B O 1
ATOM 1451 N N . LEU B 1 15 ? -10.148 -12.43 -14.484 1 97.31 15 LEU B N 1
ATOM 1452 C CA . LEU B 1 15 ? -10.289 -11.102 -15.078 1 97.31 15 LEU B CA 1
ATOM 1453 C C . LEU B 1 15 ? -10.141 -11.172 -16.594 1 97.31 15 LEU B C 1
ATOM 1455 O O . LEU B 1 15 ? -9.484 -12.078 -17.125 1 97.31 15 LEU B O 1
ATOM 1459 N N . ASP B 1 16 ? -10.789 -10.219 -17.297 1 96.25 16 ASP B N 1
ATOM 1460 C CA . ASP B 1 16 ? -10.547 -10.141 -18.734 1 96.25 16 ASP B CA 1
ATOM 1461 C C . ASP B 1 16 ? -9.211 -9.461 -19.031 1 96.25 16 ASP B C 1
ATOM 1463 O O . ASP B 1 16 ? -8.531 -8.984 -18.109 1 96.25 16 ASP B O 1
ATOM 1467 N N . ASP B 1 17 ? -8.773 -9.398 -20.25 1 96.38 17 ASP B N 1
ATOM 1468 C CA . ASP B 1 17 ? -7.43 -8.984 -20.641 1 96.38 17 ASP B CA 1
ATOM 1469 C C . ASP B 1 17 ? -7.141 -7.555 -20.188 1 96.38 17 ASP B C 1
ATOM 1471 O O . ASP B 1 17 ? -6.074 -7.273 -19.641 1 96.38 17 ASP B O 1
ATOM 1475 N N . ASP B 1 18 ? -8.078 -6.633 -20.438 1 97 18 ASP B N 1
ATOM 1476 C CA . ASP B 1 18 ? -7.883 -5.238 -20.062 1 97 18 ASP B CA 1
ATOM 1477 C C . ASP B 1 18 ? -7.836 -5.09 -18.531 1 97 18 ASP B C 1
ATOM 1479 O O . ASP B 1 18 ? -7.055 -4.293 -18.016 1 97 18 ASP B O 1
ATOM 1483 N N . GLN B 1 19 ? -8.656 -5.906 -17.891 1 97.81 19 GLN B N 1
ATOM 1484 C CA . GLN B 1 19 ? -8.68 -5.871 -16.422 1 97.81 19 GLN B CA 1
ATOM 1485 C C . GLN B 1 19 ? -7.383 -6.43 -15.844 1 97.81 19 GLN B C 1
ATOM 1487 O O . GLN B 1 19 ? -6.859 -5.898 -14.859 1 97.81 19 GLN B O 1
ATOM 1492 N N . VAL B 1 20 ? -6.855 -7.473 -16.422 1 97.38 20 VAL B N 1
ATOM 1493 C CA . VAL B 1 20 ? -5.574 -8.016 -15.984 1 97.38 20 VAL B CA 1
ATOM 1494 C C . VAL B 1 20 ? -4.488 -6.949 -16.109 1 97.38 20 VAL B C 1
ATOM 1496 O O . VAL B 1 20 ? -3.742 -6.699 -15.164 1 97.38 20 VAL B O 1
ATOM 1499 N N . ARG B 1 21 ? -4.469 -6.336 -17.25 1 97.38 21 ARG B N 1
ATOM 1500 C CA . ARG B 1 21 ? -3.43 -5.344 -17.5 1 97.38 21 ARG B CA 1
ATOM 1501 C C . ARG B 1 21 ? -3.514 -4.195 -16.516 1 97.38 21 ARG B C 1
ATOM 1503 O O . ARG B 1 21 ? -2.498 -3.781 -15.945 1 97.38 21 ARG B O 1
ATOM 1510 N N . ALA B 1 22 ? -4.68 -3.691 -16.25 1 97.81 22 ALA B N 1
ATOM 1511 C CA . ALA B 1 22 ? -4.875 -2.547 -15.359 1 97.81 22 ALA B CA 1
ATOM 1512 C C . ALA B 1 22 ? -4.57 -2.916 -13.906 1 97.81 22 ALA B C 1
ATOM 1514 O O . ALA B 1 22 ? -3.83 -2.205 -13.227 1 97.81 22 ALA B O 1
ATOM 1515 N N . TRP B 1 23 ? -5.16 -4.02 -13.477 1 98.31 23 TRP B N 1
ATOM 1516 C CA . TRP B 1 23 ? -4.992 -4.434 -12.086 1 98.31 23 TRP B CA 1
ATOM 1517 C C . TRP B 1 23 ? -3.545 -4.816 -11.805 1 98.31 23 TRP B C 1
ATOM 1519 O O . TRP B 1 23 ? -2.996 -4.461 -10.758 1 98.31 23 TRP B O 1
ATOM 1529 N N . TYR B 1 24 ? -2.93 -5.527 -12.727 1 97.56 24 TYR B N 1
ATOM 1530 C CA . TYR B 1 24 ? -1.539 -5.93 -12.562 1 97.56 24 TYR B CA 1
ATOM 1531 C C . TYR B 1 24 ? -0.618 -4.719 -12.531 1 97.56 24 TYR B C 1
ATOM 1533 O O . TYR B 1 24 ? 0.27 -4.629 -11.68 1 97.56 24 TYR B O 1
ATOM 1541 N N . ALA B 1 25 ? -0.81 -3.779 -13.438 1 97.69 25 ALA B N 1
ATOM 1542 C CA . ALA B 1 25 ? -0.007 -2.561 -13.453 1 97.69 25 ALA B CA 1
ATOM 1543 C C . ALA B 1 25 ? -0.173 -1.773 -12.156 1 97.69 25 ALA B C 1
ATOM 1545 O O . ALA B 1 25 ? 0.808 -1.287 -11.594 1 97.69 25 ALA B O 1
ATOM 1546 N N . PHE B 1 26 ? -1.396 -1.651 -11.695 1 98.5 26 PHE B N 1
ATOM 1547 C CA . PHE B 1 26 ? -1.656 -0.957 -10.438 1 98.5 26 PHE B CA 1
ATOM 1548 C C . PHE B 1 26 ? -0.938 -1.642 -9.281 1 98.5 26 PHE B C 1
ATOM 1550 O O . PHE B 1 26 ? -0.289 -0.98 -8.469 1 98.5 26 PHE B O 1
ATOM 1557 N N . MET B 1 27 ? -1.042 -2.949 -9.18 1 97.81 27 MET B N 1
ATOM 1558 C CA . MET B 1 27 ? -0.471 -3.695 -8.062 1 97.81 27 MET B CA 1
ATOM 1559 C C . MET B 1 27 ? 1.051 -3.611 -8.07 1 97.81 27 MET B C 1
ATOM 1561 O O . MET B 1 27 ? 1.679 -3.5 -7.02 1 97.81 27 MET B O 1
ATOM 1565 N N . LYS B 1 28 ? 1.637 -3.693 -9.281 1 97.44 28 LYS B N 1
ATOM 1566 C CA . LYS B 1 28 ? 3.084 -3.535 -9.375 1 97.44 28 LYS B CA 1
ATOM 1567 C C . LYS B 1 28 ? 3.529 -2.193 -8.797 1 97.44 28 LYS B C 1
ATOM 1569 O O . LYS B 1 28 ? 4.453 -2.139 -7.984 1 97.44 28 LYS B O 1
ATOM 1574 N N . VAL B 1 29 ? 2.883 -1.122 -9.164 1 98.31 29 VAL B N 1
ATOM 1575 C CA . VAL B 1 29 ? 3.207 0.207 -8.656 1 98.31 29 VAL B CA 1
ATOM 1576 C C . VAL B 1 29 ? 2.902 0.276 -7.16 1 98.31 29 VAL B C 1
ATOM 1578 O O . VAL B 1 29 ? 3.715 0.772 -6.375 1 98.31 29 VAL B O 1
ATOM 1581 N N . HIS B 1 30 ? 1.699 -0.209 -6.801 1 97.75 30 HIS B N 1
ATOM 1582 C CA . HIS B 1 30 ? 1.227 -0.199 -5.422 1 97.75 30 HIS B CA 1
ATOM 1583 C C . HIS B 1 30 ? 2.248 -0.835 -4.484 1 97.75 30 HIS B C 1
ATOM 1585 O O . HIS B 1 30 ? 2.602 -0.253 -3.455 1 97.75 30 HIS B O 1
ATOM 1591 N N . LEU B 1 31 ? 2.803 -1.938 -4.789 1 97.56 31 LEU B N 1
ATOM 1592 C CA . LEU B 1 31 ? 3.734 -2.686 -3.951 1 97.56 31 LEU B CA 1
ATOM 1593 C C . LEU B 1 31 ? 5.121 -2.049 -3.975 1 97.56 31 LEU B C 1
ATOM 1595 O O . LEU B 1 31 ? 5.695 -1.765 -2.922 1 97.56 31 LEU B O 1
ATOM 1599 N N . ARG B 1 32 ? 5.621 -1.756 -5.109 1 97.94 32 ARG B N 1
ATOM 1600 C CA . ARG B 1 32 ? 6.988 -1.251 -5.219 1 97.94 32 ARG B CA 1
ATOM 1601 C C . ARG B 1 32 ? 7.09 0.171 -4.68 1 97.94 32 ARG B C 1
ATOM 1603 O O . ARG B 1 32 ? 8.109 0.545 -4.098 1 97.94 32 ARG B O 1
ATOM 1610 N N . LEU B 1 33 ? 6.094 1.013 -4.953 1 98.56 33 LEU B N 1
ATOM 1611 C CA . LEU B 1 33 ? 6.121 2.408 -4.531 1 98.56 33 LEU B CA 1
ATOM 1612 C C . LEU B 1 33 ? 6.262 2.514 -3.014 1 98.56 33 LEU B C 1
ATOM 1614 O O . LEU B 1 33 ? 7.023 3.346 -2.514 1 98.56 33 LEU B O 1
ATOM 1618 N N . ARG B 1 34 ? 5.516 1.713 -2.273 1 98 34 ARG B N 1
ATOM 1619 C CA . ARG B 1 34 ? 5.609 1.743 -0.818 1 98 34 ARG B CA 1
ATOM 1620 C C . ARG B 1 34 ? 7.023 1.418 -0.352 1 98 34 ARG B C 1
ATOM 1622 O O . ARG B 1 34 ? 7.551 2.068 0.554 1 98 34 ARG B O 1
ATOM 1629 N N . TYR B 1 35 ? 7.586 0.417 -0.933 1 98.38 35 TYR B N 1
ATOM 1630 C CA . TYR B 1 35 ? 8.953 0.034 -0.597 1 98.38 35 TYR B CA 1
ATOM 1631 C C . TYR B 1 35 ? 9.922 1.187 -0.842 1 98.38 35 TYR B C 1
ATOM 1633 O O . TYR B 1 35 ? 10.711 1.543 0.038 1 98.38 35 TYR B O 1
ATOM 1641 N N . GLU B 1 36 ? 9.875 1.739 -2.035 1 98.69 36 GLU B N 1
ATOM 1642 C CA . GLU B 1 36 ? 10.828 2.771 -2.434 1 98.69 36 GLU B CA 1
ATOM 1643 C C . GLU B 1 36 ? 10.641 4.043 -1.611 1 98.69 36 GLU B C 1
ATOM 1645 O O . GLU B 1 36 ? 11.617 4.711 -1.262 1 98.69 36 GLU B O 1
ATOM 1650 N N . MET B 1 37 ? 9.398 4.41 -1.314 1 98.62 37 MET B N 1
ATOM 1651 C CA . MET B 1 37 ? 9.141 5.562 -0.459 1 98.62 37 MET B CA 1
ATOM 1652 C C . MET B 1 37 ? 9.711 5.348 0.937 1 98.62 37 MET B C 1
ATOM 1654 O O . MET B 1 37 ? 10.352 6.246 1.496 1 98.62 37 MET B O 1
ATOM 1658 N N . ASN B 1 38 ? 9.445 4.16 1.49 1 98.56 38 ASN B N 1
ATOM 1659 C CA . ASN B 1 38 ? 9.984 3.863 2.812 1 98.56 38 ASN B CA 1
ATOM 1660 C C . ASN B 1 38 ? 11.508 3.924 2.824 1 98.56 38 ASN B C 1
ATOM 1662 O O . ASN B 1 38 ? 12.109 4.488 3.742 1 98.56 38 ASN B O 1
ATOM 1666 N N . HIS B 1 39 ? 12.102 3.328 1.853 1 98.06 39 HIS B N 1
ATOM 1667 C CA . HIS B 1 39 ? 13.562 3.324 1.735 1 98.06 39 HIS B CA 1
ATOM 1668 C C . HIS B 1 39 ? 14.109 4.746 1.669 1 98.06 39 HIS B C 1
ATOM 1670 O O . HIS B 1 39 ? 15.078 5.074 2.361 1 98.06 39 HIS B O 1
ATOM 1676 N N . GLN B 1 40 ? 13.547 5.574 0.846 1 98.44 40 GLN B N 1
ATOM 1677 C CA . GLN B 1 40 ? 13.977 6.957 0.676 1 98.44 40 GLN B CA 1
ATOM 1678 C C . GLN B 1 40 ? 13.844 7.738 1.979 1 98.44 40 GLN B C 1
ATOM 1680 O O . GLN B 1 40 ? 14.75 8.484 2.361 1 98.44 40 GLN B O 1
ATOM 1685 N N . LEU B 1 41 ? 12.719 7.641 2.699 1 98.62 41 LEU B N 1
ATOM 1686 C CA . LEU B 1 41 ? 12.461 8.367 3.939 1 98.62 41 LEU B CA 1
ATOM 1687 C C . LEU B 1 41 ? 13.438 7.938 5.031 1 98.62 41 LEU B C 1
ATOM 1689 O O . LEU B 1 41 ? 13.961 8.773 5.77 1 98.62 41 LEU B O 1
ATOM 1693 N N . GLN B 1 42 ? 13.672 6.637 5.078 1 97.81 42 GLN B N 1
ATOM 1694 C CA . GLN B 1 42 ? 14.617 6.137 6.066 1 97.81 42 GLN B CA 1
ATOM 1695 C C . GLN B 1 42 ? 16.031 6.645 5.785 1 97.81 42 GLN B C 1
ATOM 1697 O O . GLN B 1 42 ? 16.734 7.086 6.695 1 97.81 42 GLN B O 1
ATOM 1702 N N . ALA B 1 43 ? 16.406 6.625 4.559 1 97.25 43 ALA B N 1
ATOM 1703 C CA . ALA B 1 43 ? 17.75 7.016 4.16 1 97.25 43 ALA B CA 1
ATOM 1704 C C . ALA B 1 43 ? 17.969 8.516 4.355 1 97.25 43 ALA B C 1
ATOM 1706 O O . ALA B 1 43 ? 19.031 8.938 4.836 1 97.25 43 ALA B O 1
ATOM 1707 N N . ASP B 1 44 ? 16.984 9.312 4.09 1 97.06 44 ASP B N 1
ATOM 1708 C CA . ASP B 1 44 ? 17.188 10.75 3.982 1 97.06 44 ASP B CA 1
ATOM 1709 C C . ASP B 1 44 ? 16.781 11.461 5.277 1 97.06 44 ASP B C 1
ATOM 1711 O O . ASP B 1 44 ? 17.281 12.547 5.574 1 97.06 44 ASP B O 1
ATOM 1715 N N . ALA B 1 45 ? 15.844 10.828 6.086 1 97.38 45 ALA B N 1
ATOM 1716 C CA . ALA B 1 45 ? 15.297 11.586 7.207 1 97.38 45 ALA B CA 1
ATOM 1717 C C . ALA B 1 45 ? 15.156 10.711 8.453 1 97.38 45 ALA B C 1
ATOM 1719 O O . ALA B 1 45 ? 14.664 11.164 9.484 1 97.38 45 ALA B O 1
ATOM 1720 N N . ASP B 1 46 ? 15.562 9.461 8.344 1 96.94 46 ASP B N 1
ATOM 1721 C CA . ASP B 1 46 ? 15.5 8.508 9.445 1 96.94 46 ASP B CA 1
ATOM 1722 C C . ASP B 1 46 ? 14.094 8.43 10.031 1 96.94 46 ASP B C 1
ATOM 1724 O O . ASP B 1 46 ? 13.906 8.531 11.242 1 96.94 46 ASP B O 1
ATOM 1728 N N . VAL B 1 47 ? 13.062 8.312 9.203 1 98.12 47 VAL B N 1
ATOM 1729 C CA . VAL B 1 47 ? 11.664 8.125 9.586 1 98.12 47 VAL B CA 1
ATOM 1730 C C . VAL B 1 47 ? 11.031 7.051 8.703 1 98.12 47 VAL B C 1
ATOM 1732 O O . VAL B 1 47 ? 11.32 6.973 7.504 1 98.12 47 VAL B O 1
ATOM 1735 N N . SER B 1 48 ? 10.234 6.184 9.258 1 98.19 48 SER B N 1
ATOM 1736 C CA . SER B 1 48 ? 9.531 5.176 8.477 1 98.19 48 SER B CA 1
ATOM 1737 C C . SER B 1 48 ? 8.359 5.789 7.707 1 98.19 48 SER B C 1
ATOM 1739 O O . SER B 1 48 ? 7.816 6.816 8.117 1 98.19 48 SER B O 1
ATOM 1741 N N . LEU B 1 49 ? 8.023 5.164 6.645 1 98.31 49 LEU B N 1
ATOM 1742 C CA . LEU B 1 49 ? 6.852 5.602 5.891 1 98.31 49 LEU B CA 1
ATOM 1743 C C . LEU B 1 49 ? 5.602 5.57 6.762 1 98.31 49 LEU B C 1
ATOM 1745 O O . LEU B 1 49 ? 4.742 6.453 6.656 1 98.31 49 LEU B O 1
ATOM 1749 N N . ALA B 1 50 ? 5.453 4.562 7.613 1 98.06 50 ALA B N 1
ATOM 1750 C CA . ALA B 1 50 ? 4.297 4.438 8.5 1 98.06 50 ALA B CA 1
ATOM 1751 C C . ALA B 1 50 ? 4.199 5.637 9.438 1 98.06 50 ALA B C 1
ATOM 1753 O O . ALA B 1 50 ? 3.115 6.195 9.625 1 98.06 50 ALA B O 1
ATOM 1754 N N . ASP B 1 51 ? 5.309 5.996 10.047 1 98.5 51 ASP B N 1
ATOM 1755 C CA . ASP B 1 51 ? 5.32 7.156 10.93 1 98.5 51 ASP B CA 1
ATOM 1756 C C . ASP B 1 51 ? 5.062 8.445 10.148 1 98.5 51 ASP B C 1
ATOM 1758 O O . ASP B 1 51 ? 4.332 9.32 10.609 1 98.5 51 ASP B O 1
ATOM 1762 N N . TYR B 1 52 ? 5.688 8.555 9 1 98.44 52 TYR B N 1
ATOM 1763 C CA . TYR B 1 52 ? 5.48 9.711 8.133 1 98.44 52 TYR B CA 1
ATOM 1764 C C . TYR B 1 52 ? 4.008 9.867 7.781 1 98.44 52 TYR B C 1
ATOM 1766 O O . TYR B 1 52 ? 3.469 10.977 7.828 1 98.44 52 TYR B O 1
ATOM 1774 N N . ASP B 1 53 ? 3.307 8.758 7.398 1 97.94 53 ASP B N 1
ATOM 1775 C CA . ASP B 1 53 ? 1.886 8.789 7.066 1 97.94 53 ASP B CA 1
ATOM 1776 C C . ASP B 1 53 ? 1.069 9.375 8.219 1 97.94 53 ASP B C 1
ATOM 1778 O O . ASP B 1 53 ? 0.117 10.125 7.988 1 97.94 53 ASP B O 1
ATOM 1782 N N . VAL B 1 54 ? 1.398 9.055 9.422 1 98.25 54 VAL B N 1
ATOM 1783 C CA . VAL B 1 54 ? 0.712 9.562 10.602 1 98.25 54 VAL B CA 1
ATOM 1784 C C . VAL B 1 54 ? 0.918 11.07 10.711 1 98.25 54 VAL B C 1
ATOM 1786 O O . VAL B 1 54 ? -0.041 11.82 10.891 1 98.25 54 VAL B O 1
ATOM 1789 N N . LEU B 1 55 ? 2.172 11.516 10.609 1 98.19 55 LEU B N 1
ATOM 1790 C CA . LEU B 1 55 ? 2.484 12.938 10.727 1 98.19 55 LEU B CA 1
ATOM 1791 C C . LEU B 1 55 ? 1.756 13.742 9.656 1 98.19 55 LEU B C 1
ATOM 1793 O O . LEU B 1 55 ? 1.187 14.797 9.953 1 98.19 55 LEU B O 1
ATOM 1797 N N . VAL B 1 56 ? 1.752 13.25 8.453 1 97.25 56 VAL B N 1
ATOM 1798 C CA . VAL B 1 56 ? 1.084 13.93 7.348 1 97.25 56 VAL B CA 1
ATOM 1799 C C . VAL B 1 56 ? -0.413 14.031 7.629 1 97.25 56 VAL B C 1
ATOM 1801 O O . VAL B 1 56 ? -1.02 15.086 7.43 1 97.25 56 VAL B O 1
ATOM 1804 N N . ALA B 1 57 ? -0.999 12.93 8.055 1 96.69 57 ALA B N 1
ATOM 1805 C CA . ALA B 1 57 ? -2.426 12.93 8.367 1 96.69 57 ALA B CA 1
ATOM 1806 C C . ALA B 1 57 ? -2.762 14 9.398 1 96.69 57 ALA B C 1
ATOM 1808 O O . ALA B 1 57 ? -3.77 14.695 9.273 1 96.69 57 ALA B O 1
ATOM 1809 N N . LEU B 1 58 ? -1.93 14.156 10.375 1 97.19 58 LEU B N 1
ATOM 1810 C CA . LEU B 1 58 ? -2.189 15.094 11.461 1 97.19 58 LEU B CA 1
ATOM 1811 C C . LEU B 1 58 ? -2.088 16.531 10.969 1 97.19 58 LEU B C 1
ATOM 1813 O O . LEU B 1 58 ? -2.781 17.422 11.477 1 97.19 58 LEU B O 1
ATOM 1817 N N . THR B 1 59 ? -1.239 16.797 9.977 1 94.31 59 THR B N 1
ATOM 1818 C CA . THR B 1 59 ? -1.124 18.141 9.438 1 94.31 59 THR B CA 1
ATOM 1819 C C . THR B 1 59 ? -2.402 18.547 8.703 1 94.31 59 THR B C 1
ATOM 1821 O O . THR B 1 59 ? -2.648 19.734 8.477 1 94.31 59 THR B O 1
ATOM 1824 N N . SER B 1 60 ? -3.127 17.578 8.242 1 86.62 60 SER B N 1
ATOM 1825 C CA . SER B 1 60 ? -4.324 17.828 7.449 1 86.62 60 SER B CA 1
ATOM 1826 C C . SER B 1 60 ? -5.473 18.328 8.32 1 86.62 60 SER B C 1
ATOM 1828 O O . SER B 1 60 ? -6.457 18.859 7.816 1 86.62 60 SER B O 1
ATOM 1830 N N . ASP B 1 61 ? -5.309 18.031 9.578 1 86.06 61 ASP B N 1
ATOM 1831 C CA . ASP B 1 61 ? -6.316 18.547 10.508 1 86.06 61 ASP B CA 1
ATOM 1832 C C . ASP B 1 61 ? -5.945 19.938 11.008 1 86.06 61 ASP B C 1
ATOM 1834 O O . ASP B 1 61 ? -4.773 20.219 11.258 1 86.06 61 ASP B O 1
ATOM 1838 N N . GLN B 1 62 ? -6.879 20.797 11.086 1 79.19 62 GLN B N 1
ATOM 1839 C CA . GLN B 1 62 ? -6.648 22.188 11.438 1 79.19 62 GLN B CA 1
ATOM 1840 C C . GLN B 1 62 ? -5.91 22.312 12.766 1 79.19 62 GLN B C 1
ATOM 1842 O O . GLN B 1 62 ? -5.062 23.188 12.938 1 79.19 62 GLN B O 1
ATOM 1847 N N . ASP B 1 63 ? -6.094 21.516 13.742 1 86.44 63 ASP B N 1
ATOM 1848 C CA . ASP B 1 63 ? -5.469 21.625 15.062 1 86.44 63 ASP B CA 1
ATOM 1849 C C . ASP B 1 63 ? -4.336 20.609 15.211 1 86.44 63 ASP B C 1
ATOM 1851 O O . ASP B 1 63 ? -3.766 20.469 16.297 1 86.44 63 ASP B O 1
ATOM 1855 N N . GLY B 1 64 ? -4.008 19.938 14.109 1 93.88 64 GLY B N 1
ATOM 1856 C CA . GLY B 1 64 ? -2.982 18.906 14.18 1 93.88 64 GLY B CA 1
ATOM 1857 C C . GLY B 1 64 ? -3.32 17.797 15.156 1 93.88 64 GLY B C 1
ATOM 1858 O O . GLY B 1 64 ? -2.428 17.219 15.789 1 93.88 64 GLY B O 1
ATOM 1859 N N . ARG B 1 65 ? -4.582 17.562 15.352 1 95.75 65 ARG B N 1
ATOM 1860 C CA . ARG B 1 65 ? -5.047 16.609 16.359 1 95.75 65 ARG B CA 1
ATOM 1861 C C . ARG B 1 65 ? -6.129 15.695 15.789 1 95.75 65 ARG B C 1
ATOM 1863 O O . ARG B 1 65 ? -7.008 16.141 15.055 1 95.75 65 ARG B O 1
ATOM 1870 N N . MET B 1 66 ? -6.035 14.391 16.047 1 96.38 66 MET B N 1
ATOM 1871 C CA . MET B 1 66 ? -7.051 13.391 15.711 1 96.38 66 MET B CA 1
ATOM 1872 C C . MET B 1 66 ? -7.164 12.344 16.812 1 96.38 66 MET B C 1
ATOM 1874 O O . MET B 1 66 ? -6.191 12.062 17.516 1 96.38 66 MET B O 1
ATOM 1878 N N . THR B 1 67 ? -8.398 11.805 16.938 1 96.75 67 THR B N 1
ATOM 1879 C CA . THR B 1 67 ? -8.484 10.617 17.781 1 96.75 67 THR B CA 1
ATOM 1880 C C . THR B 1 67 ? -7.742 9.453 17.141 1 96.75 67 THR B C 1
ATOM 1882 O O . THR B 1 67 ? -7.523 9.438 15.93 1 96.75 67 THR B O 1
ATOM 1885 N N . VAL B 1 68 ? -7.332 8.484 17.969 1 98 68 VAL B N 1
ATOM 1886 C CA . VAL B 1 68 ? -6.695 7.277 17.453 1 98 68 VAL B CA 1
ATOM 1887 C C . VAL B 1 68 ? -7.598 6.625 16.406 1 98 68 VAL B C 1
ATOM 1889 O O . VAL B 1 68 ? -7.121 6.188 15.359 1 98 68 VAL B O 1
ATOM 1892 N N . SER B 1 69 ? -8.883 6.637 16.625 1 97.31 69 SER B N 1
ATOM 1893 C CA . SER B 1 69 ? -9.836 6.023 15.711 1 97.31 69 SER B CA 1
ATOM 1894 C C . SER B 1 69 ? -9.898 6.781 14.391 1 97.31 69 SER B C 1
ATOM 1896 O O . SER B 1 69 ? -9.875 6.172 13.312 1 97.31 69 SER B O 1
ATOM 1898 N N . ASP B 1 70 ? -9.984 8.102 14.453 1 96.31 70 ASP B N 1
ATOM 1899 C CA . ASP B 1 70 ? -10.016 8.914 13.242 1 96.31 70 ASP B CA 1
ATOM 1900 C C . ASP B 1 70 ? -8.719 8.766 12.445 1 96.31 70 ASP B C 1
ATOM 1902 O O . ASP B 1 70 ? -8.742 8.719 11.211 1 96.31 70 ASP B O 1
ATOM 1906 N N . LEU B 1 71 ? -7.656 8.766 13.164 1 97.5 71 LEU B N 1
ATOM 1907 C CA . LEU B 1 71 ? -6.348 8.602 12.531 1 97.5 71 LEU B CA 1
ATOM 1908 C C . LEU B 1 71 ? -6.238 7.25 11.844 1 97.5 71 LEU B C 1
ATOM 1910 O O . LEU B 1 71 ? -5.758 7.164 10.711 1 97.5 71 LEU B O 1
ATOM 1914 N N . ALA B 1 72 ? -6.66 6.195 12.531 1 98.19 72 ALA B N 1
ATOM 1915 C CA . ALA B 1 72 ? -6.656 4.852 11.961 1 98.19 72 ALA B CA 1
ATOM 1916 C C . ALA B 1 72 ? -7.488 4.797 10.68 1 98.19 72 ALA B C 1
ATOM 1918 O O . ALA B 1 72 ? -7.051 4.238 9.672 1 98.19 72 ALA B O 1
ATOM 1919 N N . THR B 1 73 ? -8.648 5.41 10.695 1 97.5 73 THR B N 1
ATOM 1920 C CA . THR B 1 73 ? -9.516 5.469 9.531 1 97.5 73 THR B CA 1
ATOM 1921 C C . THR B 1 73 ? -8.852 6.238 8.391 1 97.5 73 THR B C 1
ATOM 1923 O O . THR B 1 73 ? -8.891 5.812 7.238 1 97.5 73 THR B O 1
ATOM 1926 N N . ARG B 1 74 ? -8.219 7.312 8.719 1 96.44 74 ARG B N 1
ATOM 1927 C CA . ARG B 1 74 ? -7.57 8.188 7.746 1 96.44 74 ARG B CA 1
ATOM 1928 C C . ARG B 1 74 ? -6.43 7.469 7.035 1 96.44 74 ARG B C 1
ATOM 1930 O O . ARG B 1 74 ? -6.254 7.621 5.824 1 96.44 74 ARG B O 1
ATOM 1937 N N . ILE B 1 75 ? -5.66 6.648 7.734 1 97.06 75 ILE B N 1
ATOM 1938 C CA . ILE B 1 75 ? -4.477 6.051 7.125 1 97.06 75 ILE B CA 1
ATOM 1939 C C . ILE B 1 75 ? -4.758 4.59 6.773 1 97.06 75 ILE B C 1
ATOM 1941 O O . ILE B 1 75 ? -3.844 3.842 6.422 1 97.06 75 ILE B O 1
ATOM 1945 N N . GLY B 1 76 ? -6.02 4.148 6.895 1 97.06 76 GLY B N 1
ATOM 1946 C CA . GLY B 1 76 ? -6.387 2.791 6.523 1 97.06 76 GLY B CA 1
ATOM 1947 C C . GLY B 1 76 ? -5.633 1.732 7.309 1 97.06 76 GLY B C 1
ATOM 1948 O O . GLY B 1 76 ? -4.969 0.875 6.723 1 97.06 76 GLY B O 1
ATOM 1949 N N . ALA B 1 77 ? -5.812 1.726 8.617 1 97.88 77 ALA B N 1
ATOM 1950 C CA . ALA B 1 77 ? -5.113 0.788 9.492 1 97.88 77 ALA B CA 1
ATOM 1951 C C . ALA B 1 77 ? -6 0.347 10.648 1 97.88 77 ALA B C 1
ATOM 1953 O O . ALA B 1 77 ? -6.992 1.008 10.969 1 97.88 77 ALA B O 1
ATOM 1954 N N . GLU B 1 78 ? -5.645 -0.774 11.234 1 97.44 78 GLU B N 1
ATOM 1955 C CA . GLU B 1 78 ? -6.348 -1.226 12.438 1 97.44 78 GLU B CA 1
ATOM 1956 C C . GLU B 1 78 ? -6.074 -0.3 13.617 1 97.44 78 GLU B C 1
ATOM 1958 O O . GLU B 1 78 ? -4.938 0.129 13.828 1 97.44 78 GLU B O 1
ATOM 1963 N N . ARG B 1 79 ? -7.105 -0.06 14.406 1 97.25 79 ARG B N 1
ATOM 1964 C CA . ARG B 1 79 ? -7.008 0.854 15.539 1 97.25 79 ARG B CA 1
ATOM 1965 C C . ARG B 1 79 ? -5.926 0.401 16.516 1 97.25 79 ARG B C 1
ATOM 1967 O O . ARG B 1 79 ? -5.172 1.223 17.031 1 97.25 79 ARG B O 1
ATOM 1974 N N . SER B 1 80 ? -5.859 -0.867 16.828 1 97.81 80 SER B N 1
ATOM 1975 C CA . SER B 1 80 ? -4.875 -1.385 17.766 1 97.81 80 SER B CA 1
ATOM 1976 C C . SER B 1 80 ? -3.453 -1.136 17.281 1 97.81 80 SER B C 1
ATOM 1978 O O . SER B 1 80 ? -2.574 -0.778 18.062 1 97.81 80 SER B O 1
ATOM 1980 N N . ARG B 1 81 ? -3.217 -1.343 15.945 1 97.5 81 ARG B N 1
ATOM 1981 C CA . ARG B 1 81 ? -1.91 -1.086 15.352 1 97.5 81 ARG B CA 1
ATOM 1982 C C . ARG B 1 81 ? -1.529 0.385 15.477 1 97.5 81 ARG B C 1
ATOM 1984 O O . ARG B 1 81 ? -0.394 0.709 15.828 1 97.5 81 ARG B O 1
ATOM 1991 N N . VAL B 1 82 ? -2.477 1.27 15.211 1 98.56 82 VAL B N 1
ATOM 1992 C CA . VAL B 1 82 ? -2.219 2.703 15.281 1 98.56 82 VAL B CA 1
ATOM 1993 C C . VAL B 1 82 ? -1.961 3.111 16.734 1 98.56 82 VAL B C 1
ATOM 1995 O O . VAL B 1 82 ? -1.078 3.93 17 1 98.56 82 VAL B O 1
ATOM 1998 N N . SER B 1 83 ? -2.734 2.549 17.609 1 98.5 83 SER B N 1
ATOM 1999 C CA . SER B 1 83 ? -2.527 2.838 19.031 1 98.5 83 SER B CA 1
ATOM 2000 C C . SER B 1 83 ? -1.093 2.539 19.453 1 98.5 83 SER B C 1
ATOM 2002 O O . SER B 1 83 ? -0.44 3.371 20.078 1 98.5 83 SER B O 1
ATOM 2004 N N . HIS B 1 84 ? -0.611 1.413 19.078 1 98.56 84 HIS B N 1
ATOM 2005 C CA . HIS B 1 84 ? 0.76 1.042 19.406 1 98.56 84 HIS B CA 1
ATOM 2006 C C . HIS B 1 84 ? 1.764 1.934 18.688 1 98.56 84 HIS B C 1
ATOM 2008 O O . HIS B 1 84 ? 2.775 2.334 19.266 1 98.56 84 HIS B O 1
ATOM 2014 N N . GLN B 1 85 ? 1.512 2.213 17.484 1 98.69 85 GLN B N 1
ATOM 2015 C CA . GLN B 1 85 ? 2.395 3.037 16.672 1 98.69 85 GLN B CA 1
ATOM 2016 C C . GLN B 1 85 ? 2.537 4.441 17.25 1 98.69 85 GLN B C 1
ATOM 2018 O O . GLN B 1 85 ? 3.648 4.957 17.375 1 98.69 85 GLN B O 1
ATOM 2023 N N . VAL B 1 86 ? 1.428 5.055 17.641 1 98.81 86 VAL B N 1
ATOM 2024 C CA . VAL B 1 86 ? 1.484 6.438 18.109 1 98.81 86 VAL B CA 1
ATOM 2025 C C . VAL B 1 86 ? 2.127 6.488 19.484 1 98.81 86 VAL B C 1
ATOM 2027 O O . VAL B 1 86 ? 2.779 7.477 19.844 1 98.81 86 VAL B O 1
ATOM 2030 N N . LEU B 1 87 ? 1.974 5.461 20.312 1 98.69 87 LEU B N 1
ATOM 2031 C CA . LEU B 1 87 ? 2.68 5.414 21.594 1 98.69 87 LEU B CA 1
ATOM 2032 C C . LEU B 1 87 ? 4.188 5.344 21.375 1 98.69 87 LEU B C 1
ATOM 2034 O O . LEU B 1 87 ? 4.953 6.016 22.062 1 98.69 87 LEU B O 1
ATOM 2038 N N . ARG B 1 88 ? 4.609 4.551 20.391 1 98.69 88 ARG B N 1
ATOM 2039 C CA . ARG B 1 88 ? 6.027 4.5 20.047 1 98.69 88 ARG B CA 1
ATOM 2040 C C . ARG B 1 88 ? 6.516 5.852 19.547 1 98.69 88 ARG B C 1
ATOM 2042 O O . ARG B 1 88 ? 7.609 6.293 19.891 1 98.69 88 ARG B O 1
ATOM 2049 N N . MET B 1 89 ? 5.734 6.5 18.75 1 98.75 89 MET B N 1
ATOM 2050 C CA . MET B 1 89 ? 6.082 7.812 18.219 1 98.75 89 MET B CA 1
ATOM 2051 C C . MET B 1 89 ? 6.16 8.852 19.328 1 98.75 89 MET B C 1
ATOM 2053 O O . MET B 1 89 ? 6.98 9.766 19.266 1 98.75 89 MET B O 1
ATOM 2057 N N . ALA B 1 90 ? 5.234 8.727 20.266 1 98.81 90 ALA B N 1
ATOM 2058 C CA . ALA B 1 90 ? 5.262 9.617 21.422 1 98.81 90 ALA B CA 1
ATOM 2059 C C . ALA B 1 90 ? 6.566 9.469 22.203 1 98.81 90 ALA B C 1
ATOM 2061 O O . ALA B 1 90 ? 7.102 10.445 22.719 1 98.81 90 ALA B O 1
ATOM 2062 N N . GLY B 1 91 ? 7.031 8.25 22.312 1 98.62 91 GLY B N 1
ATOM 2063 C CA . GLY B 1 91 ? 8.312 7.996 22.938 1 98.62 91 GLY B CA 1
ATOM 2064 C C . GLY B 1 91 ? 9.461 8.734 22.281 1 98.62 91 GLY B C 1
ATOM 2065 O O . GLY B 1 91 ? 10.484 9.008 22.922 1 98.62 91 GLY B O 1
ATOM 2066 N N . ARG B 1 92 ? 9.32 9.094 21.016 1 98.19 92 ARG B N 1
ATOM 2067 C CA . ARG B 1 92 ? 10.312 9.844 20.25 1 98.19 92 ARG B CA 1
ATOM 2068 C C . ARG B 1 92 ? 9.938 11.32 20.172 1 98.19 92 ARG B C 1
ATOM 2070 O O . ARG B 1 92 ? 10.555 12.086 19.422 1 98.19 92 ARG B O 1
ATOM 2077 N N . ASN B 1 93 ? 8.898 11.672 20.828 1 98.56 93 ASN B N 1
ATOM 2078 C CA . ASN B 1 93 ? 8.406 13.039 20.953 1 98.56 93 ASN B CA 1
ATOM 2079 C C . ASN B 1 93 ? 7.883 13.578 19.625 1 98.56 93 ASN B C 1
ATOM 2081 O O . ASN B 1 93 ? 7.934 14.781 19.375 1 98.56 93 ASN B O 1
ATOM 2085 N N . LEU B 1 94 ? 7.469 12.789 18.719 1 98.69 94 LEU B N 1
ATOM 2086 C CA . LEU B 1 94 ? 6.945 13.211 17.422 1 98.69 94 LEU B CA 1
ATOM 2087 C C . LEU B 1 94 ? 5.465 13.562 17.516 1 98.69 94 LEU B C 1
ATOM 2089 O O . LEU B 1 94 ? 4.957 14.359 16.734 1 98.69 94 LEU B O 1
ATOM 2093 N N . VAL B 1 95 ? 4.809 12.922 18.438 1 98.88 95 VAL B N 1
ATOM 2094 C CA . VAL B 1 95 ? 3.406 13.195 18.734 1 98.88 95 VAL B CA 1
ATOM 2095 C C . VAL B 1 95 ? 3.186 13.164 20.25 1 98.88 95 VAL B C 1
ATOM 2097 O O . VAL B 1 95 ? 4.047 12.695 21 1 98.88 95 VAL B O 1
ATOM 2100 N N . GLU B 1 96 ? 2.115 13.703 20.625 1 98.69 96 GLU B N 1
ATOM 2101 C CA . GLU B 1 96 ? 1.612 13.57 22 1 98.69 96 GLU B CA 1
ATOM 2102 C C . GLU B 1 96 ? 0.3 12.797 22.031 1 98.69 96 GLU B C 1
ATOM 2104 O O . GLU B 1 96 ? -0.563 12.984 21.172 1 98.69 96 GLU B O 1
ATOM 2109 N N . VAL B 1 97 ? 0.18 11.859 23 1 98.44 97 VAL B N 1
ATOM 2110 C CA . VAL B 1 97 ? -1.043 11.086 23.172 1 98.44 97 VAL B CA 1
ATOM 2111 C C . VAL B 1 97 ? -1.682 11.422 24.516 1 98.44 97 VAL B C 1
ATOM 2113 O O . VAL B 1 97 ? -1.056 11.25 25.562 1 98.44 97 VAL B O 1
ATOM 2116 N N . THR B 1 98 ? -2.887 11.906 24.469 1 97.81 98 THR B N 1
ATOM 2117 C CA . THR B 1 98 ? -3.586 12.32 25.688 1 97.81 98 THR B CA 1
ATOM 2118 C C . THR B 1 98 ? -5.012 11.781 25.703 1 97.81 98 THR B C 1
ATOM 2120 O O . THR B 1 98 ? -5.562 11.438 24.656 1 97.81 98 THR B O 1
ATOM 2123 N N . PRO B 1 99 ? -5.637 11.641 26.891 1 96.94 99 PRO B N 1
ATOM 2124 C CA . PRO B 1 99 ? -7.055 11.266 26.922 1 96.94 99 PRO B CA 1
ATOM 2125 C C . PRO B 1 99 ? -7.953 12.281 26.234 1 96.94 99 PRO B C 1
ATOM 2127 O O . PRO B 1 99 ? -7.715 13.484 26.328 1 96.94 99 PRO B O 1
ATOM 2130 N N . ASN B 1 100 ? -8.883 11.766 25.516 1 94.75 100 ASN B N 1
ATOM 2131 C CA . ASN B 1 100 ? -9.875 12.641 24.906 1 94.75 100 ASN B CA 1
ATOM 2132 C C . ASN B 1 100 ? -10.797 13.258 25.953 1 94.75 100 ASN B C 1
ATOM 2134 O O . ASN B 1 100 ? -11.32 12.555 26.828 1 94.75 100 ASN B O 1
ATOM 2138 N N . ALA B 1 101 ? -11.023 14.492 25.906 1 90.44 101 ALA B N 1
ATOM 2139 C CA . ALA B 1 101 ? -11.773 15.227 26.922 1 90.44 101 ALA B CA 1
ATOM 2140 C C . ALA B 1 101 ? -13.25 14.859 26.875 1 90.44 101 ALA B C 1
ATOM 2142 O O . ALA B 1 101 ? -13.938 14.922 27.906 1 90.44 101 ALA B O 1
ATOM 2143 N N . ARG B 1 102 ? -13.688 14.5 25.812 1 92.5 102 ARG B N 1
ATOM 2144 C CA . ARG B 1 102 ? -15.117 14.281 25.625 1 92.5 102 ARG B CA 1
ATOM 2145 C C . ARG B 1 102 ? -15.445 12.789 25.688 1 92.5 102 ARG B C 1
ATOM 2147 O O . ARG B 1 102 ? -16.609 12.414 25.859 1 92.5 102 ARG B O 1
ATOM 2154 N N . ASP B 1 103 ? -14.578 12.031 25.406 1 91.75 103 ASP B N 1
ATOM 2155 C CA . ASP B 1 103 ? -14.742 10.578 25.422 1 91.75 103 ASP B CA 1
ATOM 2156 C C . ASP B 1 103 ? -13.609 9.898 26.188 1 91.75 103 ASP B C 1
ATOM 2158 O O . ASP B 1 103 ? -12.531 9.656 25.625 1 91.75 103 ASP B O 1
ATOM 2162 N N . ARG B 1 104 ? -13.93 9.477 27.406 1 89.12 104 ARG B N 1
ATOM 2163 C CA . ARG B 1 104 ? -12.914 8.945 28.297 1 89.12 104 ARG B CA 1
ATOM 2164 C C . ARG B 1 104 ? -12.273 7.688 27.719 1 89.12 104 ARG B C 1
ATOM 2166 O O . ARG B 1 104 ? -11.148 7.34 28.062 1 89.12 104 ARG B O 1
ATOM 2173 N N . ARG B 1 105 ? -12.828 7.039 26.812 1 89.94 105 ARG B N 1
ATOM 2174 C CA . ARG B 1 105 ? -12.305 5.809 26.234 1 89.94 105 ARG B CA 1
ATOM 2175 C C . ARG B 1 105 ? -11.438 6.105 25 1 89.94 105 ARG B C 1
ATOM 2177 O O . ARG B 1 105 ? -10.727 5.227 24.516 1 89.94 105 ARG B O 1
ATOM 2184 N N . ALA B 1 106 ? -11.547 7.301 24.547 1 95.62 106 ALA B N 1
ATOM 2185 C CA . ALA B 1 106 ? -10.797 7.68 23.359 1 95.62 106 ALA B CA 1
ATOM 2186 C C . ALA B 1 106 ? -9.508 8.414 23.719 1 95.62 106 ALA B C 1
ATOM 2188 O O . ALA B 1 106 ? -9.398 8.977 24.812 1 95.62 106 ALA B O 1
ATOM 2189 N N . LYS B 1 107 ? -8.516 8.305 22.859 1 97.94 107 LYS B N 1
ATOM 2190 C CA . LYS B 1 107 ? -7.258 9.031 22.984 1 97.94 107 LYS B CA 1
ATOM 2191 C C . LYS B 1 107 ? -7.047 9.977 21.812 1 97.94 107 LYS B C 1
ATOM 2193 O O . LYS B 1 107 ? -7.371 9.641 20.672 1 97.94 107 LYS B O 1
ATOM 2198 N N . ASP B 1 108 ? -6.477 11.133 22.172 1 97.88 108 ASP B N 1
ATOM 2199 C CA . ASP B 1 108 ? -6.113 12.109 21.156 1 97.88 108 ASP B CA 1
ATOM 2200 C C . ASP B 1 108 ? -4.621 12.031 20.828 1 97.88 108 ASP B C 1
ATOM 2202 O O . ASP B 1 108 ? -3.791 11.875 21.719 1 97.88 108 ASP B O 1
ATOM 2206 N N . VAL B 1 109 ? -4.336 12.141 19.531 1 98.62 109 VAL B N 1
ATOM 2207 C CA . VAL B 1 109 ? -2.971 12.242 19.031 1 98.62 109 VAL B CA 1
ATOM 2208 C C . VAL B 1 109 ? -2.73 13.648 18.469 1 98.62 109 VAL B C 1
ATOM 2210 O O . VAL B 1 109 ? -3.482 14.117 17.625 1 98.62 109 VAL B O 1
ATOM 2213 N N . THR B 1 110 ? -1.706 14.289 18.953 1 98.44 110 THR B N 1
ATOM 2214 C CA . THR B 1 110 ? -1.427 15.656 18.547 1 98.44 110 THR B CA 1
ATOM 2215 C C . THR B 1 110 ? -0.003 15.781 18 1 98.44 110 THR B C 1
ATOM 2217 O O . THR B 1 110 ? 0.935 15.242 18.594 1 98.44 110 THR B O 1
ATOM 2220 N N . LEU B 1 111 ? 0.071 16.438 16.922 1 98 111 LEU B N 1
ATOM 2221 C CA . LEU B 1 111 ? 1.376 16.719 16.328 1 98 111 LEU B CA 1
ATOM 2222 C C . LEU B 1 111 ? 2.184 17.656 17.234 1 98 111 LEU B C 1
ATOM 2224 O O . LEU B 1 111 ? 1.689 18.703 17.641 1 98 111 LEU B O 1
ATOM 2228 N N . THR B 1 112 ? 3.438 17.266 17.578 1 98.25 112 THR B N 1
ATOM 2229 C CA . THR B 1 112 ? 4.305 18.109 18.406 1 98.25 112 THR B CA 1
ATOM 2230 C C . THR B 1 112 ? 5.152 19.031 17.531 1 98.25 112 THR B C 1
ATOM 2232 O O . THR B 1 112 ? 5.145 18.906 16.312 1 98.25 112 THR B O 1
ATOM 2235 N N . ALA B 1 113 ? 5.93 20.016 18.203 1 97.69 113 ALA B N 1
ATOM 2236 C CA . ALA B 1 113 ? 6.887 20.859 17.5 1 97.69 113 ALA B CA 1
ATOM 2237 C C . ALA B 1 113 ? 7.973 20.016 16.828 1 97.69 113 ALA B C 1
ATOM 2239 O O . ALA B 1 113 ? 8.414 20.328 15.719 1 97.69 113 ALA B O 1
ATOM 2240 N N . GLU B 1 114 ? 8.391 18.984 17.5 1 98.06 114 GLU B N 1
ATOM 2241 C CA . GLU B 1 114 ? 9.398 18.078 16.953 1 98.06 114 GLU B CA 1
ATOM 2242 C C . GLU B 1 114 ? 8.859 17.297 15.75 1 98.06 114 GLU B C 1
ATOM 2244 O O . GLU B 1 114 ? 9.57 17.094 14.766 1 98.06 114 GLU B O 1
ATOM 2249 N N . GLY B 1 115 ? 7.602 16.844 15.867 1 98.19 115 GLY B N 1
ATOM 2250 C CA . GLY B 1 115 ? 6.969 16.188 14.734 1 98.19 115 GLY B CA 1
ATOM 2251 C C . GLY B 1 115 ? 6.852 17.078 13.516 1 98.19 115 GLY B C 1
ATOM 2252 O O . GLY B 1 115 ? 7.121 16.656 12.391 1 98.19 115 GLY B O 1
ATOM 2253 N N . ARG B 1 116 ? 6.535 18.312 13.773 1 97.12 116 ARG B N 1
ATOM 2254 C CA . ARG B 1 116 ? 6.434 19.297 12.703 1 97.12 116 ARG B CA 1
ATOM 2255 C C . ARG B 1 116 ? 7.797 19.562 12.07 1 97.12 116 ARG B C 1
ATOM 2257 O O . ARG B 1 116 ? 7.902 19.672 10.844 1 97.12 116 ARG B O 1
ATOM 2264 N N . ALA B 1 117 ? 8.773 19.672 12.875 1 97.56 117 ALA B N 1
ATOM 2265 C CA . ALA B 1 117 ? 10.125 19.906 12.391 1 97.56 117 ALA B CA 1
ATOM 2266 C C . ALA B 1 117 ? 10.609 18.75 11.531 1 97.56 117 ALA B C 1
ATOM 2268 O O . ALA B 1 117 ? 11.25 18.953 10.5 1 97.56 117 ALA B O 1
ATOM 2269 N N . LEU B 1 118 ? 10.312 17.547 11.969 1 97.94 118 LEU B N 1
ATOM 2270 C CA . LEU B 1 118 ? 10.688 16.375 11.195 1 97.94 118 LEU B CA 1
ATOM 2271 C C . LEU B 1 118 ? 10.008 16.375 9.828 1 97.94 118 LEU B C 1
ATOM 2273 O O . LEU B 1 118 ? 10.648 16.109 8.812 1 97.94 118 LEU B O 1
ATOM 2277 N N . LEU B 1 119 ? 8.742 16.672 9.781 1 96.88 119 LEU B N 1
ATOM 2278 C CA . LEU B 1 119 ? 8.016 16.766 8.523 1 96.88 119 LEU B CA 1
ATOM 2279 C C . LEU B 1 119 ? 8.633 17.828 7.609 1 96.88 119 LEU B C 1
ATOM 2281 O O . LEU B 1 119 ? 8.805 17.594 6.41 1 96.88 119 LEU B O 1
ATOM 2285 N N . GLY B 1 120 ? 8.844 18.953 8.258 1 96.75 120 GLY B N 1
ATOM 2286 C CA . GLY B 1 120 ? 9.438 20.031 7.496 1 96.75 120 GLY B CA 1
ATOM 2287 C C . GLY B 1 120 ? 10.75 19.656 6.836 1 96.75 120 GLY B C 1
ATOM 2288 O O . GLY B 1 120 ? 11.016 20.047 5.699 1 96.75 120 GLY B O 1
ATOM 2289 N N . ARG B 1 121 ? 11.547 18.891 7.5 1 97.25 121 ARG B N 1
ATOM 2290 C CA . ARG B 1 121 ? 12.852 18.484 6.992 1 97.25 121 ARG B CA 1
ATOM 2291 C C . ARG B 1 121 ? 12.703 17.359 5.961 1 97.25 121 ARG B C 1
ATOM 2293 O O . ARG B 1 121 ? 13.477 17.297 5 1 97.25 121 ARG B O 1
ATOM 2300 N N . ALA B 1 122 ? 11.797 16.5 6.141 1 98.25 122 ALA B N 1
ATOM 2301 C CA . ALA B 1 122 ? 11.68 15.289 5.328 1 98.25 122 ALA B CA 1
ATOM 2302 C C . ALA B 1 122 ? 10.883 15.555 4.055 1 98.25 122 ALA B C 1
ATOM 2304 O O . ALA B 1 122 ? 11.125 14.922 3.021 1 98.25 122 ALA B O 1
ATOM 2305 N N . SER B 1 123 ? 9.953 16.484 4.07 1 97.94 123 SER B N 1
ATOM 2306 C CA . SER B 1 123 ? 8.906 16.594 3.064 1 97.94 123 SER B CA 1
ATOM 2307 C C . SER B 1 123 ? 9.469 17.047 1.725 1 97.94 123 SER B C 1
ATOM 2309 O O . SER B 1 123 ? 9.102 16.516 0.675 1 97.94 123 SER B O 1
ATOM 2311 N N . PRO B 1 124 ? 10.391 18.094 1.717 1 97.88 124 PRO B N 1
ATOM 2312 C CA . PRO B 1 124 ? 10.875 18.547 0.409 1 97.88 124 PRO B CA 1
ATOM 2313 C C . PRO B 1 124 ? 11.531 17.422 -0.397 1 97.88 124 PRO B C 1
ATOM 2315 O O . PRO B 1 124 ? 11.203 17.234 -1.572 1 97.88 124 PRO B O 1
ATOM 2318 N N . GLY B 1 125 ? 12.43 16.672 0.203 1 98.19 125 GLY B N 1
ATOM 2319 C CA . GLY B 1 125 ? 13.07 15.562 -0.482 1 98.19 125 GLY B CA 1
ATOM 2320 C C . GLY B 1 125 ? 12.109 14.445 -0.832 1 98.19 125 GLY B C 1
ATOM 2321 O O . GLY B 1 125 ? 12.203 13.852 -1.905 1 98.19 125 GLY B O 1
ATOM 2322 N N . HIS B 1 126 ? 11.148 14.172 0.051 1 98.5 126 HIS B N 1
ATOM 2323 C CA . HIS B 1 126 ? 10.188 13.094 -0.171 1 98.5 126 HIS B CA 1
ATOM 2324 C C . HIS B 1 126 ? 9.258 13.414 -1.338 1 98.5 126 HIS B C 1
ATOM 2326 O O . HIS B 1 126 ? 9.008 12.555 -2.186 1 98.5 126 HIS B O 1
ATOM 2332 N N . ILE B 1 127 ? 8.789 14.648 -1.366 1 98.5 127 ILE B N 1
ATOM 2333 C CA . ILE B 1 127 ? 7.883 15.039 -2.441 1 98.5 127 ILE B CA 1
ATOM 2334 C C . ILE B 1 127 ? 8.648 15.117 -3.76 1 98.5 127 ILE B C 1
ATOM 2336 O O . ILE B 1 127 ? 8.109 14.773 -4.816 1 98.5 127 ILE B O 1
ATOM 2340 N N . ALA B 1 128 ? 9.906 15.516 -3.736 1 98.25 128 ALA B N 1
ATOM 2341 C CA . ALA B 1 128 ? 10.734 15.484 -4.941 1 98.25 128 ALA B CA 1
ATOM 2342 C C . ALA B 1 128 ? 10.859 14.055 -5.473 1 98.25 128 ALA B C 1
ATOM 2344 O O . ALA B 1 128 ? 10.789 13.836 -6.684 1 98.25 128 ALA B O 1
ATOM 2345 N N . PHE B 1 129 ? 11.031 13.156 -4.605 1 98.31 129 PHE B N 1
ATOM 2346 C CA . PHE B 1 129 ? 11.117 11.75 -4.992 1 98.31 129 PHE B CA 1
ATOM 2347 C C . PHE B 1 129 ? 9.805 11.281 -5.605 1 98.31 129 PHE B C 1
ATOM 2349 O O . PHE B 1 129 ? 9.797 10.672 -6.68 1 98.31 129 PHE B O 1
ATOM 2356 N N . VAL B 1 130 ? 8.633 11.555 -4.953 1 98.19 130 VAL B N 1
ATOM 2357 C CA . VAL B 1 130 ? 7.305 11.195 -5.434 1 98.19 130 VAL B CA 1
ATOM 2358 C C . VAL B 1 130 ? 7.078 11.789 -6.82 1 98.19 130 VAL B C 1
ATOM 2360 O O . VAL B 1 130 ? 6.578 11.117 -7.723 1 98.19 130 VAL B O 1
ATOM 2363 N N . ARG B 1 131 ? 7.465 13.031 -6.977 1 97.75 131 ARG B N 1
ATOM 2364 C CA . ARG B 1 131 ? 7.34 13.664 -8.289 1 97.75 131 ARG B CA 1
ATOM 2365 C C . ARG B 1 131 ? 8.148 12.906 -9.336 1 97.75 131 ARG B C 1
ATOM 2367 O O . ARG B 1 131 ? 7.652 12.625 -10.43 1 97.75 131 ARG B O 1
ATOM 2374 N N . SER B 1 132 ? 9.328 12.547 -9.016 1 97.31 132 SER B N 1
ATOM 2375 C CA . SER B 1 132 ? 10.25 11.938 -9.969 1 97.31 132 SER B CA 1
ATOM 2376 C C . SER B 1 132 ? 9.75 10.562 -10.414 1 97.31 132 SER B C 1
ATOM 2378 O O . SER B 1 132 ? 9.883 10.203 -11.586 1 97.31 132 SER B O 1
ATOM 2380 N N . VAL B 1 133 ? 9.109 9.836 -9.516 1 97.56 133 VAL B N 1
ATOM 2381 C CA . VAL B 1 133 ? 8.836 8.438 -9.836 1 97.56 133 VAL B CA 1
ATOM 2382 C C . VAL B 1 133 ? 7.371 8.273 -10.219 1 97.56 133 VAL B C 1
ATOM 2384 O O . VAL B 1 133 ? 6.988 7.262 -10.812 1 97.56 133 VAL B O 1
ATOM 2387 N N . PHE B 1 134 ? 6.562 9.172 -9.859 1 98.44 134 PHE B N 1
ATOM 2388 C CA . PHE B 1 134 ? 5.129 8.977 -10.039 1 98.44 134 PHE B CA 1
ATOM 2389 C C . PHE B 1 134 ? 4.535 10.109 -10.883 1 98.44 134 PHE B C 1
ATOM 2391 O O . PHE B 1 134 ? 4.16 9.891 -12.039 1 98.44 134 PHE B O 1
ATOM 2398 N N . LEU B 1 135 ? 4.59 11.344 -10.398 1 98.19 135 LEU B N 1
ATOM 2399 C CA . LEU B 1 135 ? 3.852 12.445 -11.008 1 98.19 135 LEU B CA 1
ATOM 2400 C C . LEU B 1 135 ? 4.469 12.844 -12.344 1 98.19 135 LEU B C 1
ATOM 2402 O O . LEU B 1 135 ? 3.752 13.164 -13.297 1 98.19 135 LEU B O 1
ATOM 2406 N N . ASP B 1 136 ? 5.797 12.781 -12.477 1 97.06 136 ASP B N 1
ATOM 2407 C CA . ASP B 1 136 ? 6.492 13.172 -13.695 1 97.06 136 ASP B CA 1
ATOM 2408 C C . ASP B 1 136 ? 6.285 12.148 -14.805 1 97.06 136 ASP B C 1
ATOM 2410 O O . ASP B 1 136 ? 6.586 12.414 -15.969 1 97.06 136 ASP B O 1
ATOM 2414 N N . ALA B 1 137 ? 5.801 11.016 -14.484 1 97.62 137 ALA B N 1
ATOM 2415 C CA . ALA B 1 137 ? 5.484 10 -15.484 1 97.62 137 ALA B CA 1
ATOM 2416 C C . ALA B 1 137 ? 4.188 10.328 -16.219 1 97.62 137 ALA B C 1
ATOM 2418 O O . ALA B 1 137 ? 3.867 9.719 -17.234 1 97.62 137 ALA B O 1
ATOM 2419 N N . LEU B 1 138 ? 3.469 11.312 -15.758 1 97.94 138 LEU B N 1
ATOM 2420 C CA . LEU B 1 138 ? 2.137 11.625 -16.266 1 97.94 138 LEU B CA 1
ATOM 2421 C C . LEU B 1 138 ? 2.115 12.992 -16.938 1 97.94 138 LEU B C 1
ATOM 2423 O O . LEU B 1 138 ? 2.709 13.945 -16.438 1 97.94 138 LEU B O 1
ATOM 2427 N N . SER B 1 139 ? 1.447 13.086 -18.125 1 97.38 139 SER B N 1
ATOM 2428 C CA . SER B 1 139 ? 1.11 14.398 -18.672 1 97.38 139 SER B CA 1
ATOM 2429 C C . SER B 1 139 ? 0.085 15.117 -17.797 1 97.38 139 SER B C 1
ATOM 2431 O O . SER B 1 139 ? -0.541 14.5 -16.938 1 97.38 139 SER B O 1
ATOM 2433 N N . ASP B 1 140 ? -0.106 16.406 -18.094 1 96.94 140 ASP B N 1
ATOM 2434 C CA . ASP B 1 140 ? -1.12 17.156 -17.359 1 96.94 140 ASP B CA 1
ATOM 2435 C C . ASP B 1 140 ? -2.5 16.531 -17.531 1 96.94 140 ASP B C 1
ATOM 2437 O O . ASP B 1 140 ? -3.27 16.438 -16.562 1 96.94 140 ASP B O 1
ATOM 2441 N N . ALA B 1 141 ? -2.75 16.125 -18.719 1 96.5 141 ALA B N 1
ATOM 2442 C CA . ALA B 1 141 ? -4.039 15.492 -19 1 96.5 141 ALA B CA 1
ATOM 2443 C C . ALA B 1 141 ? -4.176 14.172 -18.266 1 96.5 141 ALA B C 1
ATOM 2445 O O . ALA B 1 141 ? -5.23 13.883 -17.688 1 96.5 141 ALA B O 1
ATOM 2446 N N . GLN B 1 142 ? -3.143 13.359 -18.234 1 96.94 142 GLN B N 1
ATOM 2447 C CA . GLN B 1 142 ? -3.148 12.086 -17.516 1 96.94 142 GLN B CA 1
ATOM 2448 C C . GLN B 1 142 ? -3.301 12.305 -16.016 1 96.94 142 GLN B C 1
ATOM 2450 O O . GLN B 1 142 ? -3.98 11.523 -15.344 1 96.94 142 GLN B O 1
ATOM 2455 N N . THR B 1 143 ? -2.68 13.367 -15.539 1 97.81 143 THR B N 1
ATOM 2456 C CA . THR B 1 143 ? -2.777 13.695 -14.125 1 97.81 143 THR B CA 1
ATOM 2457 C C . THR B 1 143 ? -4.223 13.984 -13.734 1 97.81 143 THR B C 1
ATOM 2459 O O . THR B 1 143 ? -4.723 13.438 -12.742 1 97.81 143 THR B O 1
ATOM 2462 N N . ARG B 1 144 ? -4.902 14.711 -14.484 1 97 144 ARG B N 1
ATOM 2463 C CA . ARG B 1 144 ? -6.293 15.047 -14.211 1 97 144 ARG B CA 1
ATOM 2464 C C . ARG B 1 144 ? -7.191 13.82 -14.344 1 97 144 ARG B C 1
ATOM 2466 O O . ARG B 1 144 ? -8.109 13.625 -13.547 1 97 144 ARG B O 1
ATOM 2473 N N . GLN B 1 145 ? -6.898 13.023 -15.312 1 96.31 145 GLN B N 1
ATOM 2474 C CA . GLN B 1 145 ? -7.684 11.812 -15.523 1 96.31 145 GLN B CA 1
ATOM 2475 C C . GLN B 1 145 ? -7.5 10.82 -14.375 1 96.31 145 GLN B C 1
ATOM 2477 O O . GLN B 1 145 ? -8.461 10.18 -13.945 1 96.31 145 GLN B O 1
ATOM 2482 N N . LEU B 1 146 ? -6.277 10.695 -13.938 1 97.19 146 LEU B N 1
ATOM 2483 C CA . LEU B 1 146 ? -5.992 9.812 -12.812 1 97.19 146 LEU B CA 1
ATOM 2484 C C . LEU B 1 146 ? -6.727 10.281 -11.562 1 97.19 146 LEU B C 1
ATOM 2486 O O . LEU B 1 146 ? -7.297 9.469 -10.828 1 97.19 146 LEU B O 1
ATOM 2490 N N . ALA B 1 147 ? -6.727 11.602 -11.344 1 97.31 147 ALA B N 1
ATOM 2491 C CA . ALA B 1 147 ? -7.441 12.164 -10.195 1 97.31 147 ALA B CA 1
ATOM 2492 C C . ALA B 1 147 ? -8.914 11.766 -10.219 1 97.31 147 ALA B C 1
ATOM 2494 O O . ALA B 1 147 ? -9.445 11.258 -9.227 1 97.31 147 ALA B O 1
ATOM 2495 N N . GLY B 1 148 ? -9.5 11.945 -11.367 1 96.75 148 GLY B N 1
ATOM 2496 C CA . GLY B 1 148 ? -10.914 11.609 -11.492 1 96.75 148 GLY B CA 1
ATOM 2497 C C . GLY B 1 148 ? -11.188 10.133 -11.305 1 96.75 148 GLY B C 1
ATOM 2498 O O . GLY B 1 148 ? -12.141 9.758 -10.609 1 96.75 148 GLY B O 1
ATOM 2499 N N . ALA B 1 149 ? -10.422 9.281 -11.906 1 97.62 149 ALA B N 1
ATOM 2500 C CA . ALA B 1 149 ? -10.586 7.836 -11.789 1 97.62 149 ALA B CA 1
ATOM 2501 C C . ALA B 1 149 ? -10.453 7.383 -10.336 1 97.62 149 ALA B C 1
ATOM 2503 O O . ALA B 1 149 ? -11.289 6.629 -9.836 1 97.62 149 ALA B O 1
ATOM 2504 N N . PHE B 1 150 ? -9.438 7.891 -9.625 1 98.25 150 PHE B N 1
ATOM 2505 C CA . PHE B 1 150 ? -9.164 7.434 -8.273 1 98.25 150 PHE B CA 1
ATOM 2506 C C . PHE B 1 150 ? -10.164 8.023 -7.289 1 98.25 150 PHE B C 1
ATOM 2508 O O . PHE B 1 150 ? -10.484 7.41 -6.27 1 98.25 150 PHE B O 1
ATOM 2515 N N . GLU B 1 151 ? -10.68 9.211 -7.59 1 97 151 GLU B N 1
ATOM 2516 C CA . GLU B 1 151 ? -11.781 9.727 -6.781 1 97 151 GLU B CA 1
ATOM 2517 C C . GLU B 1 151 ? -13.008 8.82 -6.875 1 97 151 GLU B C 1
ATOM 2519 O O . GLU B 1 151 ? -13.672 8.555 -5.871 1 97 151 GLU B O 1
ATOM 2524 N N . GLY B 1 152 ? -13.289 8.344 -8.086 1 97.19 152 GLY B N 1
ATOM 2525 C CA . GLY B 1 152 ? -14.375 7.391 -8.258 1 97.19 152 GLY B CA 1
ATOM 2526 C C . GLY B 1 152 ? -14.125 6.074 -7.547 1 97.19 152 GLY B C 1
ATOM 2527 O O . GLY B 1 152 ? -15.031 5.531 -6.91 1 97.19 152 GLY B O 1
ATOM 2528 N N . ILE B 1 153 ? -12.922 5.539 -7.641 1 98.44 153 ILE B N 1
ATOM 2529 C CA . ILE B 1 153 ? -12.555 4.301 -6.957 1 98.44 153 ILE B CA 1
ATOM 2530 C C . ILE B 1 153 ? -12.711 4.48 -5.449 1 98.44 153 ILE B C 1
ATOM 2532 O O . ILE B 1 153 ? -13.234 3.598 -4.766 1 98.44 153 ILE B O 1
ATOM 2536 N N . TYR B 1 154 ? -12.219 5.625 -4.953 1 98 154 TYR B N 1
ATOM 2537 C CA . TYR B 1 154 ? -12.305 5.879 -3.521 1 98 154 TYR B CA 1
ATOM 2538 C C . TYR B 1 154 ? -13.758 5.883 -3.059 1 98 154 TYR B C 1
ATOM 2540 O O . TYR B 1 154 ? -14.078 5.352 -1.992 1 98 154 TYR B O 1
ATOM 2548 N N . ASP B 1 155 ? -14.641 6.457 -3.814 1 96.62 155 ASP B N 1
ATOM 2549 C CA . ASP B 1 155 ? -16.062 6.469 -3.463 1 96.62 155 ASP B CA 1
ATOM 2550 C C . ASP B 1 155 ? -16.625 5.051 -3.383 1 96.62 155 ASP B C 1
ATOM 2552 O O . ASP B 1 155 ? -17.406 4.738 -2.486 1 96.62 155 ASP B O 1
ATOM 2556 N N . ARG B 1 156 ? -16.234 4.223 -4.262 1 96.56 156 ARG B N 1
ATOM 2557 C CA . ARG B 1 156 ? -16.688 2.838 -4.23 1 96.56 156 ARG B CA 1
ATOM 2558 C C . ARG B 1 156 ? -16.141 2.105 -3.014 1 96.56 156 ARG B C 1
ATOM 2560 O O . ARG B 1 156 ? -16.828 1.285 -2.408 1 96.56 156 ARG B O 1
ATOM 2567 N N . LEU B 1 157 ? -14.875 2.371 -2.732 1 97.19 157 LEU B N 1
ATOM 2568 C CA . LEU B 1 157 ? -14.258 1.767 -1.559 1 97.19 157 LEU B CA 1
ATOM 2569 C C . LEU B 1 157 ? -15.008 2.15 -0.288 1 97.19 157 LEU B C 1
ATOM 2571 O O . LEU B 1 157 ? -15.195 1.319 0.602 1 97.19 157 LEU B O 1
ATOM 2575 N N . VAL B 1 158 ? -15.383 3.398 -0.192 1 96.44 158 VAL B N 1
ATOM 2576 C CA . VAL B 1 158 ? -16.125 3.869 0.968 1 96.44 158 VAL B CA 1
ATOM 2577 C C . VAL B 1 158 ? -17.484 3.168 1.027 1 96.44 158 VAL B C 1
ATOM 2579 O O . VAL B 1 158 ? -17.922 2.742 2.1 1 96.44 158 VAL B O 1
ATOM 2582 N N . GLU B 1 159 ? -18.094 2.994 -0.076 1 95.44 159 GLU B N 1
ATOM 2583 C CA . GLU B 1 159 ? -19.422 2.395 -0.161 1 95.44 159 GLU B CA 1
ATOM 2584 C C . GLU B 1 159 ? -19.391 0.91 0.192 1 95.44 159 GLU B C 1
ATOM 2586 O O . GLU B 1 159 ? -20.297 0.399 0.851 1 95.44 159 GLU B O 1
ATOM 2591 N N . HIS B 1 160 ? -18.328 0.23 -0.217 1 95.38 160 HIS B N 1
ATOM 2592 C CA . HIS B 1 160 ? -18.312 -1.225 -0.118 1 95.38 160 HIS B CA 1
ATOM 2593 C C . HIS B 1 160 ? -17.375 -1.684 0.998 1 95.38 160 HIS B C 1
ATOM 2595 O O . HIS B 1 160 ? -17.359 -2.865 1.351 1 95.38 160 HIS B O 1
ATOM 2601 N N . GLY B 1 161 ? -16.562 -0.679 1.467 1 96.25 161 GLY B N 1
ATOM 2602 C CA . GLY B 1 161 ? -15.602 -1.038 2.5 1 96.25 161 GLY B CA 1
ATOM 2603 C C . GLY B 1 161 ? -16.188 -1.004 3.898 1 96.25 161 GLY B C 1
ATOM 2604 O O . GLY B 1 161 ? -17.406 -0.853 4.062 1 96.25 161 GLY B O 1
ATOM 2605 N N . THR B 1 162 ? -15.375 -1.3 4.887 1 97.38 162 THR B N 1
ATOM 2606 C CA . THR B 1 162 ? -15.828 -1.465 6.262 1 97.38 162 THR B CA 1
ATOM 2607 C C . THR B 1 162 ? -15.461 -0.246 7.105 1 97.38 162 THR B C 1
ATOM 2609 O O . THR B 1 162 ? -16.047 -0.012 8.156 1 97.38 162 THR B O 1
ATOM 2612 N N . LEU B 1 163 ? -14.445 0.519 6.672 1 96.62 163 LEU B N 1
ATOM 2613 C CA . LEU B 1 163 ? -14.07 1.731 7.395 1 96.62 163 LEU B CA 1
ATOM 2614 C C . LEU B 1 163 ? -15.047 2.865 7.086 1 96.62 163 LEU B C 1
ATOM 2616 O O . LEU B 1 163 ? -15.508 3 5.953 1 96.62 163 LEU B O 1
ATOM 2620 N N . PRO B 1 164 ? -15.336 3.641 8.086 1 95.25 164 PRO B N 1
ATOM 2621 C CA . PRO B 1 164 ? -16.156 4.816 7.777 1 95.25 164 PRO B CA 1
ATOM 2622 C C . PRO B 1 164 ? -15.422 5.836 6.91 1 95.25 164 PRO B C 1
ATOM 2624 O O . PRO B 1 164 ? -14.195 5.77 6.773 1 95.25 164 PRO B O 1
ATOM 2627 N N . ARG B 1 165 ? -16.125 6.715 6.238 1 93.94 165 ARG B N 1
ATOM 2628 C CA . ARG B 1 165 ? -15.492 7.789 5.488 1 93.94 165 ARG B CA 1
ATOM 2629 C C . ARG B 1 165 ? -14.773 8.758 6.422 1 93.94 165 ARG B C 1
ATOM 2631 O O . ARG B 1 165 ? -15.383 9.305 7.348 1 93.94 165 ARG B O 1
ATOM 2638 N N . PRO B 1 166 ? -13.57 8.992 6.203 1 93.25 166 PRO B N 1
ATOM 2639 C CA . PRO B 1 166 ? -12.875 9.977 7.035 1 93.25 166 PRO B CA 1
ATOM 2640 C C . PRO B 1 166 ? -13.156 11.414 6.602 1 93.25 166 PRO B C 1
ATOM 2642 O O . PRO B 1 166 ? -13.766 11.641 5.551 1 93.25 166 PRO B O 1
ATOM 2645 N N . ALA B 1 167 ? -12.773 12.328 7.512 1 87 167 ALA B N 1
ATOM 2646 C CA . ALA B 1 167 ? -12.695 13.719 7.066 1 87 167 ALA B CA 1
ATOM 2647 C C . ALA B 1 167 ? -11.578 13.914 6.051 1 87 167 ALA B C 1
ATOM 2649 O O . ALA B 1 167 ? -10.398 13.938 6.414 1 87 167 ALA B O 1
ATOM 2650 N N . ASP B 1 168 ? -11.969 14.047 4.789 1 83.56 168 ASP B N 1
ATOM 2651 C CA . ASP B 1 168 ? -11.008 14 3.695 1 83.56 168 ASP B CA 1
ATOM 2652 C C . ASP B 1 168 ? -10.438 15.391 3.41 1 83.56 168 ASP B C 1
ATOM 2654 O O . ASP B 1 168 ? -11.109 16.234 2.82 1 83.56 168 ASP B O 1
ATOM 2658 N N . HIS B 1 169 ? -9.289 15.695 3.781 1 87.12 169 HIS B N 1
ATOM 2659 C CA . HIS B 1 169 ? -8.531 16.891 3.414 1 87.12 169 HIS B CA 1
ATOM 2660 C C . HIS B 1 169 ? -7.031 16.609 3.439 1 87.12 169 HIS B C 1
ATOM 2662 O O . HIS B 1 169 ? -6.527 15.984 4.367 1 87.12 169 HIS B O 1
ATOM 2668 N N . PRO B 1 170 ? -6.41 17.125 2.398 1 88.94 170 PRO B N 1
ATOM 2669 C CA . PRO B 1 170 ? -4.965 16.875 2.363 1 88.94 170 PRO B CA 1
ATOM 2670 C C . PRO B 1 170 ? -4.203 17.734 3.375 1 88.94 170 PRO B C 1
ATOM 2672 O O . PRO B 1 170 ? -4.711 18.766 3.834 1 88.94 170 PRO B O 1
#

Nearest PDB structures (foldseek):
  3zmd-assembly2_D  TM=9.398E-01  e=1.619E-10  Streptomyces coelicolor
  3zpl-assembly2_F  TM=9.326E-01  e=3.952E-10  Streptomyces coelicolor
  3zpl-assembly1_B  TM=8.983E-01  e=4.452E-10  Streptomyces coelicolor
  3zpl-assembly2_E  TM=8.379E-01  e=5.014E-10  Streptomyces coelicolor
  7kfq-assembly1_A  TM=8.013E-01  e=3.764E-06  Variovorax paradoxus

Sequence (340 aa):
MGRYDVPPESPFAFLDDDQVRAWYAFMKVHLRLRYEMNHQLQADADVSLADYDVLVALTSDQDGRMTVSDLATRIGAERSRVSHQVLRMAGRNLVEVTPNARDRRAKDVTLTAEGRALLGRASPGHIAFVRSVFLDALSDAQTRQLAGAFEGIYDRLVEHGTLPRPADHPMGRYDVPPESPFAFLDDDQVRAWYAFMKVHLRLRYEMNHQLQADADVSLADYDVLVALTSDQDGRMTVSDLATRIGAERSRVSHQVLRMAGRNLVEVTPNARDRRAKDVTLTAEGRALLGRASPGHIAFVRSVFLDALSDAQTRQLAGAFEGIYDRLVEHGTLPRPADHP

Foldseek 3Di:
DQPDDDDPVDPLVVDDRVRSVVVVVCVVCVVVVQVVLQVLLCVQQNDGPVLLLLLVVLVQDPQSKDKLLLSCLSSVHDSVVSVVVLVVVVVVVQWDWAADPVDRVIIMIHGDPVVVVSCVRRVVSSVVVCCVPPVVVDDPVRVVVVVVVVVVVVVVCCVPPDRHDHPDGD/DQPDDDDPVDPLVVDDRVCSVVVVVCVVCVVVVQVVLQVLLCVQQNDGPVLLLLLVVLVQDPQSKDKLLLSCLSSVHDSVVSVVVLVVVVVVVQWDWAADPVDRVIIMIHGDPVVVVSCVRRVVSSVVVCCVPPVVVDDPVRVVVVVVVVVVVVVVCCVPPDRHDHPDGD

Solvent-accessible surface area (backbone atoms only — not comparable to full-atom values): 17849 Å² total; per-residue (Å²): 128,62,95,62,84,58,44,81,83,25,63,57,52,82,44,56,60,60,52,36,47,23,54,52,26,46,50,54,36,58,32,38,49,54,38,46,51,27,51,50,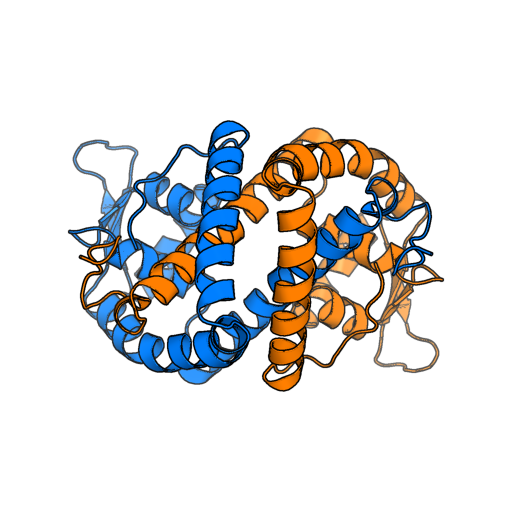35,38,74,75,56,70,39,48,48,71,60,48,53,52,56,52,56,27,48,32,31,94,81,19,51,38,38,48,62,56,46,14,46,63,59,26,50,55,51,71,60,43,49,54,49,50,53,56,36,30,76,71,46,34,29,43,78,43,74,28,89,86,38,83,90,41,42,29,38,31,61,30,76,54,28,49,50,50,45,64,67,36,31,64,62,50,48,52,49,49,35,64,28,45,56,67,54,42,53,74,67,51,35,49,50,49,18,54,51,30,45,42,21,37,54,34,34,47,71,73,41,86,57,69,81,54,91,86,58,90,129,62,96,64,84,58,44,81,83,25,63,57,53,80,44,55,61,60,51,36,47,22,52,51,26,45,49,54,35,58,32,38,49,54,38,46,49,26,53,50,35,36,74,76,56,72,40,49,48,71,59,49,53,52,54,52,56,27,48,32,32,94,80,19,50,40,40,48,61,56,46,13,47,62,58,25,49,55,48,71,60,44,49,54,48,50,53,57,37,30,75,72,44,34,29,43,76,44,75,28,91,87,38,84,88,41,42,30,38,30,61,30,74,56,28,48,50,50,46,62,68,38,31,63,62,49,48,51,48,47,36,63,30,44,56,66,55,42,53,75,68,51,33,49,49,49,19,53,53,29,47,42,20,36,53,35,36,47,72,73,43,86,58,69,80,55,89,85,57,91

Secondary structure (DSSP, 8-state):
--SS---TTSGGGGS-HHHHHHHHHHHHHHHHHHHHHHHHHHHHHS--HHHHHHHHHHHTSTTSEEEHHHHHHHTT--HHHHHHHHHHHHHTTSEEEEE-SS-TT-EEEEE-HHHHHHHHHHHHHHHHHHHHHTGGGS-HHHHHHHHHHHHHHHHHHHHHSSSPPP----/--SS---TTSGGGGS-HHHHHHHHHHHHHHHHHHHHHHHHHHHHHS--HHHHHHHHHHHTSTTSEEEHHHHHHHTT--HHHHHHHHHHHHHTTSEEEEE-SS-TT-EEEEE-HHHHHHHHHHHHHHHHHHHHHTGGGS-HHHHHHHHHHHHHHHHHHHHHSSSPPP----